Protein AF-A0A8S0FI34-F1 (afdb_monomer_lite)

Structure (mmCIF, N/CA/C/O backbone):
data_AF-A0A8S0FI34-F1
#
_entry.id   AF-A0A8S0FI34-F1
#
loop_
_atom_site.group_PDB
_atom_site.id
_atom_site.type_symbol
_atom_site.label_atom_id
_atom_site.label_alt_id
_atom_site.label_comp_id
_atom_site.label_asym_id
_atom_site.label_entity_id
_atom_site.label_seq_id
_atom_site.pdbx_PDB_ins_code
_atom_site.Cartn_x
_atom_site.Cartn_y
_atom_site.Cartn_z
_atom_site.occupancy
_atom_site.B_iso_or_equiv
_atom_site.auth_seq_id
_atom_site.auth_comp_id
_atom_site.auth_asym_id
_atom_site.auth_atom_id
_atom_site.pdbx_PDB_model_num
ATOM 1 N N . MET A 1 1 ? -23.845 -3.191 14.098 1.00 94.62 1 MET A N 1
ATOM 2 C CA . MET A 1 1 ? -23.170 -2.013 14.689 1.00 94.62 1 MET A CA 1
ATOM 3 C C . MET A 1 1 ? -23.732 -0.747 14.045 1.00 94.62 1 MET A C 1
ATOM 5 O O . MET A 1 1 ? -24.319 -0.855 12.972 1.00 94.62 1 MET A O 1
ATOM 9 N N . PRO A 1 2 ? -23.621 0.435 14.664 1.00 97.25 2 PRO A N 1
ATOM 10 C CA . PRO A 1 2 ? -23.994 1.686 14.004 1.00 97.25 2 PRO A CA 1
ATOM 11 C C . PRO A 1 2 ? -23.044 1.986 12.835 1.00 97.25 2 PRO A C 1
ATOM 13 O O . PRO A 1 2 ? -21.845 1.738 12.944 1.00 97.25 2 PRO A O 1
ATOM 16 N N . GLY A 1 3 ? -23.564 2.513 11.727 1.00 97.81 3 GLY A N 1
ATOM 17 C CA . GLY A 1 3 ? -22.752 3.219 10.736 1.00 97.81 3 GLY A CA 1
ATOM 18 C C . GLY A 1 3 ? -22.461 4.641 11.214 1.00 97.81 3 GLY A C 1
ATOM 19 O O . GLY A 1 3 ? -23.222 5.186 12.017 1.00 97.81 3 GLY A O 1
ATOM 20 N N . TYR A 1 4 ? -21.375 5.246 10.731 1.00 98.38 4 TYR A N 1
ATOM 21 C CA . TYR A 1 4 ? -20.941 6.573 11.169 1.00 98.38 4 TYR A CA 1
ATOM 22 C C . TYR A 1 4 ? -20.667 7.514 9.999 1.00 98.38 4 TYR A C 1
ATOM 24 O O . TYR A 1 4 ? -19.951 7.175 9.061 1.00 98.38 4 TYR A O 1
ATOM 32 N N . THR A 1 5 ? -21.179 8.737 10.114 1.00 96.81 5 THR A N 1
ATOM 33 C CA . THR A 1 5 ? -20.801 9.891 9.287 1.00 96.81 5 THR A CA 1
ATOM 34 C C . THR A 1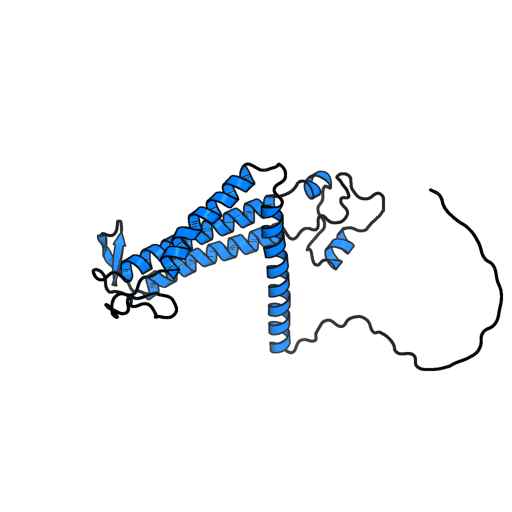 5 ? -20.547 11.060 10.230 1.00 96.81 5 THR A C 1
ATOM 36 O O . THR A 1 5 ? -21.382 11.319 11.093 1.00 96.81 5 THR A O 1
ATOM 39 N N . HIS A 1 6 ? -19.399 11.739 10.133 1.00 96.94 6 HIS A N 1
ATOM 40 C CA . HIS A 1 6 ? -18.963 12.739 11.131 1.00 96.94 6 HIS A CA 1
ATOM 41 C C . HIS A 1 6 ? -18.909 12.198 12.574 1.00 96.94 6 HIS A C 1
ATOM 43 O O . HIS A 1 6 ? -19.158 12.934 13.527 1.00 96.94 6 HIS A O 1
ATOM 49 N N . LEU A 1 7 ? -18.644 10.894 12.738 1.00 96.00 7 LEU A N 1
ATOM 50 C CA . LEU A 1 7 ? -18.715 10.188 14.026 1.00 96.00 7 LEU A CA 1
ATOM 51 C C . LEU A 1 7 ? -20.105 10.232 14.707 1.00 96.00 7 LEU A C 1
ATOM 53 O O . LEU A 1 7 ? -20.255 9.806 15.849 1.00 96.00 7 LEU A O 1
ATOM 57 N N . GLN A 1 8 ? -21.143 10.664 13.984 1.00 97.56 8 GLN A N 1
ATOM 58 C CA . GLN A 1 8 ? -22.541 10.580 14.403 1.00 97.56 8 GLN A CA 1
ATOM 59 C C . GLN A 1 8 ? -23.157 9.270 13.915 1.00 97.56 8 GLN A C 1
ATOM 61 O O . GLN A 1 8 ? -22.871 8.818 12.802 1.00 97.56 8 GLN A O 1
ATOM 66 N N . ARG A 1 9 ? -24.005 8.660 14.751 1.00 97.94 9 ARG A N 1
ATOM 67 C CA . ARG A 1 9 ? -24.704 7.415 14.411 1.00 97.94 9 ARG A CA 1
ATOM 68 C C . ARG A 1 9 ? -25.645 7.665 13.233 1.00 97.94 9 ARG A C 1
ATOM 70 O O . ARG A 1 9 ? -26.552 8.487 13.325 1.00 97.94 9 ARG A O 1
ATOM 77 N N . ALA A 1 10 ? -25.422 6.931 12.155 1.00 97.62 10 ALA A N 1
ATOM 78 C CA . ALA A 1 10 ? -26.237 6.927 10.954 1.00 97.62 10 ALA A CA 1
ATOM 79 C C . ALA A 1 10 ? -27.024 5.606 10.869 1.00 97.62 10 ALA A C 1
ATOM 81 O O . ALA A 1 10 ? -27.466 5.057 11.881 1.00 97.62 10 ALA A O 1
ATOM 82 N N . GLN A 1 11 ? -27.207 5.084 9.657 1.00 97.56 11 GLN A N 1
ATOM 83 C CA . GLN A 1 11 ? -27.901 3.820 9.436 1.00 97.56 11 GLN A CA 1
ATOM 84 C C . GLN A 1 11 ? -27.122 2.628 10.024 1.00 97.56 11 GLN A C 1
ATOM 86 O O . GLN A 1 11 ? -25.888 2.646 10.047 1.00 97.56 11 GLN A O 1
ATOM 91 N N . PRO A 1 12 ? -27.811 1.574 10.498 1.00 98.06 12 PRO A N 1
ATOM 92 C CA . PRO A 1 12 ? -27.159 0.346 10.938 1.00 98.06 12 PRO A CA 1
ATOM 93 C C . PRO A 1 12 ? -26.359 -0.322 9.814 1.00 98.06 12 PRO A C 1
ATOM 95 O O . PRO A 1 12 ? -26.820 -0.407 8.679 1.00 98.06 12 PRO A O 1
ATOM 98 N N . VAL A 1 13 ? -25.191 -0.863 10.157 1.00 98.38 13 VAL A N 1
ATOM 99 C CA . VAL A 1 13 ? -24.349 -1.664 9.256 1.00 98.38 13 VAL A CA 1
ATOM 100 C C . VAL A 1 13 ? -23.845 -2.924 9.964 1.00 98.38 13 VAL A C 1
ATOM 102 O O . VAL A 1 13 ? -23.879 -3.046 11.197 1.00 98.38 13 VAL A O 1
ATOM 105 N N . THR A 1 14 ? -23.357 -3.893 9.194 1.00 98.50 14 THR A N 1
ATOM 106 C CA . THR A 1 14 ? -22.663 -5.065 9.740 1.00 98.50 14 THR A CA 1
ATOM 107 C C . THR A 1 14 ? -21.158 -4.817 9.781 1.00 98.50 14 THR A C 1
ATOM 109 O O . THR A 1 14 ? -20.613 -4.096 8.945 1.00 98.50 14 THR A O 1
ATOM 112 N N . PHE A 1 15 ? -20.467 -5.455 10.728 1.00 98.38 15 PHE A N 1
ATOM 113 C CA . PHE A 1 15 ? -19.002 -5.417 10.772 1.00 98.38 15 PHE A CA 1
ATOM 114 C C . PHE A 1 15 ? -18.386 -6.000 9.490 1.00 98.38 15 PHE A C 1
ATOM 116 O O . PHE A 1 15 ? -17.409 -5.470 8.980 1.00 98.38 15 PHE A O 1
ATOM 123 N N . ALA A 1 16 ? -19.020 -7.022 8.900 1.00 98.62 16 ALA A N 1
ATOM 124 C CA . ALA A 1 16 ? -18.612 -7.582 7.612 1.00 98.62 16 ALA A CA 1
ATOM 125 C C . ALA A 1 16 ? -18.641 -6.539 6.481 1.00 98.62 16 ALA A C 1
ATOM 127 O O . ALA A 1 16 ? -17.698 -6.460 5.698 1.00 98.62 16 ALA A O 1
ATOM 128 N N . HIS A 1 17 ? -19.686 -5.706 6.418 1.00 98.56 17 HIS A N 1
ATOM 129 C CA . HIS A 1 17 ? -19.768 -4.635 5.426 1.00 98.56 17 HIS A CA 1
ATOM 130 C C . HIS A 1 17 ? -18.667 -3.581 5.633 1.00 98.56 17 HIS A C 1
ATOM 132 O O . HIS A 1 17 ? -18.030 -3.162 4.669 1.00 98.56 17 HIS A O 1
ATOM 138 N N . TRP A 1 18 ? -18.377 -3.223 6.889 1.00 98.56 18 TRP A N 1
ATOM 139 C CA . TRP A 1 18 ? -17.246 -2.353 7.235 1.00 98.56 18 TRP A CA 1
ATOM 140 C C . TRP A 1 18 ? -15.891 -2.963 6.825 1.00 98.56 18 TRP A C 1
ATOM 142 O O . TRP A 1 18 ? -15.076 -2.274 6.216 1.00 98.56 18 TRP A O 1
ATOM 152 N N . CYS A 1 19 ? -15.663 -4.263 7.056 1.00 98.62 19 CYS A N 1
ATOM 153 C CA . CYS A 1 19 ? -14.442 -4.946 6.613 1.00 98.62 19 CYS A CA 1
ATOM 154 C C . CYS A 1 19 ? -14.273 -4.903 5.088 1.00 98.62 19 CYS A C 1
ATOM 156 O O . CYS A 1 19 ? -13.178 -4.626 4.596 1.00 98.62 19 CYS A O 1
ATOM 158 N N . LEU A 1 20 ? -15.350 -5.150 4.333 1.00 98.69 20 LEU A N 1
ATOM 159 C CA . LEU A 1 20 ? -15.307 -5.138 2.869 1.00 98.69 20 LEU A CA 1
ATOM 160 C C . LEU A 1 20 ? -14.994 -3.747 2.302 1.00 98.69 20 LEU A C 1
ATOM 162 O O . LEU A 1 20 ? -14.327 -3.657 1.276 1.00 98.69 20 LEU A O 1
ATOM 166 N N . ALA A 1 21 ? -15.359 -2.663 2.993 1.00 98.69 21 ALA A N 1
ATOM 167 C CA . ALA A 1 21 ? -14.950 -1.318 2.583 1.00 98.69 21 ALA A CA 1
ATOM 168 C C . ALA A 1 21 ? -13.415 -1.168 2.518 1.00 98.69 21 ALA A C 1
ATOM 170 O O . ALA A 1 21 ? -12.898 -0.525 1.602 1.00 98.69 21 ALA A O 1
ATOM 171 N N . TYR A 1 22 ? -12.679 -1.794 3.445 1.00 98.69 22 TYR A N 1
ATOM 172 C CA . TYR A 1 22 ? -11.212 -1.800 3.436 1.00 98.69 22 TYR A CA 1
ATOM 173 C C . TYR A 1 22 ? -10.619 -2.784 2.428 1.00 98.69 22 TYR A C 1
ATOM 175 O O . TYR A 1 22 ? -9.573 -2.486 1.852 1.00 98.69 22 TYR A O 1
ATOM 183 N N . VAL A 1 23 ? -11.291 -3.907 2.152 1.00 98.69 23 VAL A N 1
ATOM 184 C CA . VAL A 1 23 ? -10.904 -4.810 1.051 1.00 98.69 23 VAL A CA 1
ATOM 185 C C . VAL A 1 23 ? -10.893 -4.048 -0.274 1.00 98.69 23 VAL A C 1
ATOM 187 O O . VAL A 1 23 ? -9.900 -4.094 -0.991 1.00 98.69 23 VAL A O 1
ATOM 190 N N . GLU A 1 24 ? -11.930 -3.259 -0.551 1.00 98.75 24 GLU A N 1
ATOM 191 C CA . GLU A 1 24 ? -12.009 -2.440 -1.765 1.00 98.75 24 GLU A CA 1
ATOM 192 C C . GLU A 1 24 ? -10.906 -1.373 -1.842 1.00 98.75 24 GLU A C 1
ATOM 194 O O . GLU A 1 24 ? -10.367 -1.094 -2.915 1.00 98.75 24 GLU A O 1
ATOM 199 N N . MET A 1 25 ? -10.548 -0.753 -0.712 1.00 98.62 25 MET A N 1
ATOM 200 C CA . MET A 1 25 ? -9.426 0.194 -0.658 1.00 98.62 25 MET A CA 1
ATOM 201 C C . MET A 1 25 ? -8.104 -0.485 -1.022 1.00 98.62 25 MET A C 1
ATOM 203 O O . MET A 1 25 ? -7.383 0.017 -1.885 1.00 98.62 25 MET A O 1
ATOM 207 N N . LEU A 1 26 ? -7.836 -1.646 -0.423 1.00 98.44 26 LEU A N 1
ATOM 208 C CA . LEU A 1 26 ? -6.611 -2.409 -0.647 1.00 98.44 26 LEU A CA 1
ATOM 209 C C . LEU A 1 26 ? -6.554 -3.043 -2.044 1.00 98.44 26 LEU A C 1
ATOM 211 O O . LEU A 1 26 ? -5.471 -3.125 -2.612 1.00 98.44 26 LEU A O 1
ATOM 215 N N . ALA A 1 27 ? -7.689 -3.421 -2.637 1.00 98.38 27 ALA A N 1
ATOM 216 C CA . ALA A 1 27 ? -7.748 -3.920 -4.013 1.00 98.38 27 ALA A CA 1
ATOM 217 C C . ALA A 1 27 ? -7.304 -2.851 -5.029 1.00 98.38 27 ALA A C 1
ATOM 219 O O . ALA A 1 27 ? -6.580 -3.143 -5.980 1.00 98.38 27 ALA A O 1
ATOM 220 N N . ARG A 1 28 ? -7.666 -1.581 -4.798 1.00 98.75 28 ARG A N 1
ATOM 221 C CA . ARG A 1 28 ? -7.154 -0.463 -5.612 1.00 98.75 28 ARG A CA 1
ATOM 222 C C . ARG A 1 28 ? -5.664 -0.213 -5.386 1.00 98.75 28 ARG A C 1
ATOM 224 O O . ARG A 1 28 ? -4.974 0.227 -6.299 1.00 98.75 28 ARG A O 1
ATOM 231 N N . ASP A 1 29 ? -5.154 -0.448 -4.182 1.00 98.25 29 ASP A N 1
ATOM 232 C CA . ASP A 1 29 ? -3.713 -0.341 -3.923 1.00 98.25 29 ASP A CA 1
ATOM 233 C C . ASP A 1 29 ? -2.941 -1.470 -4.608 1.00 98.25 29 ASP A C 1
ATOM 235 O O . ASP A 1 29 ? -1.879 -1.233 -5.178 1.00 98.25 29 ASP A O 1
ATOM 239 N N . GLU A 1 30 ? -3.500 -2.681 -4.617 1.00 97.94 30 GLU A N 1
ATOM 240 C CA . GLU A 1 30 ? -2.961 -3.811 -5.365 1.00 97.94 30 GLU A CA 1
ATOM 241 C C . GLU A 1 30 ? -2.878 -3.498 -6.861 1.00 97.94 30 GLU A C 1
ATOM 243 O O . GLU A 1 30 ? -1.809 -3.673 -7.446 1.00 97.94 30 GLU A O 1
ATOM 248 N N . SER A 1 31 ? -3.949 -2.978 -7.472 1.00 97.75 31 SER A N 1
ATOM 249 C CA . SER A 1 31 ? -3.926 -2.636 -8.899 1.00 97.75 31 SER A CA 1
ATOM 250 C C . SER A 1 31 ? -2.881 -1.558 -9.210 1.00 97.75 31 SER A C 1
ATOM 252 O O . SER A 1 31 ? -2.130 -1.695 -10.170 1.00 97.75 31 SER A O 1
ATOM 254 N N . ARG A 1 32 ? -2.738 -0.533 -8.354 1.00 98.19 32 ARG A N 1
ATOM 255 C CA . ARG A 1 32 ? -1.675 0.484 -8.494 1.00 98.19 32 ARG A CA 1
ATOM 256 C C . ARG A 1 32 ? -0.281 -0.129 -8.456 1.00 98.19 32 ARG A C 1
ATOM 258 O O . ARG A 1 32 ? 0.575 0.264 -9.241 1.00 98.19 32 ARG A O 1
ATOM 265 N N . LEU A 1 33 ? -0.048 -1.081 -7.553 1.00 96.44 33 LEU A N 1
ATOM 266 C CA . LEU A 1 33 ? 1.235 -1.777 -7.461 1.00 96.44 33 LEU A CA 1
ATOM 267 C C . LEU A 1 33 ? 1.494 -2.656 -8.687 1.00 96.44 33 LEU A C 1
ATOM 269 O O . LEU A 1 33 ? 2.633 -2.720 -9.137 1.00 96.44 33 LEU A O 1
ATOM 273 N N . GLN A 1 34 ? 0.471 -3.313 -9.234 1.00 96.56 34 GLN A N 1
ATOM 274 C CA . GLN A 1 34 ? 0.584 -4.100 -10.467 1.00 96.56 34 GLN A CA 1
ATOM 275 C C . GLN A 1 34 ? 0.894 -3.211 -11.679 1.00 96.56 34 GLN A C 1
ATOM 277 O O . GLN A 1 34 ? 1.769 -3.541 -12.480 1.00 96.56 34 GLN A O 1
ATOM 282 N N . ASP A 1 35 ? 0.232 -2.061 -11.786 1.00 97.94 35 ASP A N 1
ATOM 283 C CA . ASP A 1 35 ? 0.467 -1.099 -12.862 1.00 97.94 35 ASP A CA 1
ATOM 284 C C . ASP A 1 35 ? 1.866 -0.478 -12.772 1.00 97.94 35 ASP A C 1
ATOM 286 O O . ASP A 1 35 ? 2.572 -0.403 -13.781 1.00 97.94 35 ASP A O 1
ATOM 290 N N . ALA A 1 36 ? 2.291 -0.090 -11.564 1.00 95.94 36 ALA A N 1
ATOM 291 C CA . ALA A 1 36 ? 3.651 0.374 -11.308 1.00 95.94 36 ALA A CA 1
ATOM 292 C C . ALA A 1 36 ? 4.663 -0.724 -11.656 1.00 95.94 36 ALA A C 1
ATOM 294 O O . ALA A 1 36 ? 5.643 -0.448 -12.344 1.00 95.94 36 ALA A O 1
ATOM 295 N N . LEU A 1 37 ? 4.380 -1.979 -11.263 1.00 94.31 37 LEU A N 1
ATOM 296 C CA . LEU A 1 37 ? 5.217 -3.141 -11.568 1.00 94.31 37 LEU A CA 1
ATOM 297 C C . LEU A 1 37 ? 5.454 -3.300 -13.068 1.00 94.31 37 LEU A C 1
ATOM 299 O O . LEU A 1 37 ? 6.572 -3.554 -13.493 1.00 94.31 37 LEU A O 1
ATOM 303 N N . LYS A 1 38 ? 4.409 -3.125 -13.872 1.00 95.38 38 LYS A N 1
ATOM 304 C CA . LYS A 1 38 ? 4.518 -3.210 -15.326 1.00 95.38 38 LYS A CA 1
ATOM 305 C C . LYS A 1 38 ? 5.364 -2.077 -15.914 1.00 95.38 38 LYS A C 1
ATOM 307 O O . LYS A 1 38 ? 6.077 -2.306 -16.884 1.00 95.38 38 LYS A O 1
ATOM 312 N N . ARG A 1 39 ? 5.281 -0.864 -15.356 1.00 96.81 39 ARG A N 1
ATOM 313 C CA . ARG A 1 39 ? 6.043 0.299 -15.841 1.00 96.81 39 ARG A CA 1
ATOM 314 C C . ARG A 1 39 ? 7.531 0.221 -15.512 1.00 96.81 39 ARG A C 1
ATOM 316 O O . ARG A 1 39 ? 8.329 0.547 -16.382 1.00 96.81 39 ARG A O 1
ATOM 323 N N . LEU A 1 40 ? 7.909 -0.243 -14.316 1.00 93.88 40 LEU A N 1
ATOM 324 C CA . LEU A 1 40 ? 9.331 -0.390 -13.958 1.00 93.88 40 LEU A CA 1
ATOM 325 C C . LEU A 1 40 ? 9.985 -1.683 -14.475 1.00 93.88 40 LEU A C 1
ATOM 327 O O . LEU A 1 40 ? 11.173 -1.900 -14.236 1.00 93.88 40 LEU A O 1
ATOM 331 N N . ASP A 1 41 ? 9.241 -2.549 -15.170 1.00 96.38 41 ASP A N 1
ATOM 332 C CA . ASP A 1 41 ? 9.746 -3.810 -15.731 1.00 96.38 41 ASP A CA 1
ATOM 333 C C . ASP A 1 41 ? 10.522 -3.609 -17.050 1.00 96.38 41 ASP A C 1
ATOM 335 O O . ASP A 1 41 ? 10.319 -4.308 -18.044 1.00 96.38 41 ASP A O 1
ATOM 339 N N . VAL A 1 42 ? 11.426 -2.626 -17.060 1.00 96.06 42 VAL A N 1
ATOM 340 C CA . VAL A 1 42 ? 12.233 -2.238 -18.220 1.00 96.06 42 VAL A CA 1
ATOM 341 C C . VAL A 1 42 ? 13.695 -2.077 -17.794 1.00 96.06 42 VAL A C 1
ATOM 343 O O . VAL A 1 42 ? 14.005 -1.342 -16.861 1.00 96.06 42 VAL A O 1
ATOM 346 N N . SER A 1 43 ? 14.613 -2.779 -18.461 1.00 96.38 43 SER A N 1
ATOM 347 C CA . SER A 1 43 ? 16.020 -2.852 -18.059 1.00 96.38 43 SER A CA 1
ATOM 348 C C . SER A 1 43 ? 16.826 -1.616 -18.484 1.00 96.38 43 SER A C 1
ATOM 350 O O . SER A 1 43 ? 16.935 -1.357 -19.688 1.00 96.38 43 SER A O 1
ATOM 352 N N . PRO A 1 44 ? 17.488 -0.908 -17.545 1.00 94.50 44 PRO A N 1
ATOM 353 C CA . PRO A 1 44 ? 18.406 0.187 -17.865 1.00 94.50 44 PRO A CA 1
ATOM 354 C C . PRO A 1 44 ? 19.842 -0.297 -18.143 1.00 94.50 44 PRO A C 1
ATOM 356 O O . PRO A 1 44 ? 20.721 0.503 -18.470 1.00 94.50 44 PRO A O 1
ATOM 359 N N . LEU A 1 45 ? 20.129 -1.600 -18.001 1.00 92.62 45 LEU A N 1
ATOM 360 C CA . LEU A 1 45 ? 21.487 -2.113 -18.178 1.00 92.62 45 LEU A CA 1
ATOM 361 C C . LEU A 1 45 ? 21.935 -1.954 -19.641 1.00 92.62 45 LEU A C 1
ATOM 363 O O . LEU A 1 45 ? 21.155 -2.139 -20.577 1.00 92.62 45 LEU A O 1
ATOM 367 N N . GLY A 1 46 ? 23.201 -1.578 -19.839 1.00 90.62 46 GLY A N 1
ATOM 368 C CA . GLY A 1 46 ? 23.757 -1.284 -21.163 1.00 90.62 46 GLY A CA 1
ATOM 369 C C . GLY A 1 46 ? 23.662 0.185 -21.598 1.00 90.62 46 GLY A C 1
ATOM 370 O O . GLY A 1 46 ? 24.048 0.511 -22.716 1.00 90.62 46 GLY A O 1
ATOM 371 N N . CYS A 1 47 ? 23.198 1.093 -20.732 1.00 92.50 47 CYS A N 1
ATOM 372 C CA . CYS A 1 47 ? 23.152 2.534 -21.027 1.00 92.50 47 CYS A CA 1
ATOM 373 C C . CYS A 1 47 ? 24.457 3.297 -20.720 1.00 92.50 47 CYS A C 1
ATOM 375 O O . CYS A 1 47 ? 24.558 4.485 -21.031 1.00 92.50 47 CYS A O 1
ATOM 377 N N . GLY A 1 48 ? 25.472 2.625 -20.163 1.00 90.44 48 GLY A N 1
ATOM 378 C CA . GLY A 1 48 ? 26.739 3.258 -19.788 1.00 90.44 48 GLY A CA 1
ATOM 379 C C . GLY A 1 48 ? 26.535 4.383 -18.769 1.00 90.44 48 GLY A C 1
ATOM 380 O O . GLY A 1 48 ? 25.634 4.312 -17.939 1.00 90.44 48 GLY A O 1
ATOM 381 N N . ALA A 1 49 ? 27.367 5.424 -18.842 1.00 87.69 49 ALA A N 1
ATOM 382 C CA . ALA A 1 49 ? 27.213 6.600 -17.983 1.00 87.69 49 ALA A CA 1
ATOM 383 C C . ALA A 1 49 ? 26.022 7.487 -18.388 1.00 87.69 49 ALA A C 1
ATOM 385 O O . ALA A 1 49 ? 25.401 8.080 -17.516 1.00 87.69 49 ALA A O 1
ATOM 386 N N . LEU A 1 50 ? 25.733 7.597 -19.696 1.00 87.94 50 LEU A N 1
ATOM 387 C CA . LEU A 1 50 ? 24.606 8.373 -20.249 1.00 87.94 50 LEU A CA 1
ATOM 388 C C . LEU A 1 50 ? 24.346 8.142 -21.750 1.00 87.94 50 LEU A C 1
ATOM 390 O O . LEU A 1 50 ? 23.237 8.385 -22.217 1.00 87.94 50 LEU A O 1
ATOM 394 N N . ALA A 1 51 ? 25.348 7.710 -22.526 1.00 92.44 51 ALA A N 1
ATOM 395 C CA . ALA A 1 51 ? 25.303 7.657 -23.997 1.00 92.44 51 ALA A CA 1
ATOM 396 C C . ALA A 1 51 ? 25.303 6.230 -24.587 1.00 92.44 51 ALA A C 1
ATOM 398 O O . ALA A 1 51 ? 25.561 6.055 -25.774 1.00 92.44 51 ALA A O 1
ATOM 399 N N . GLY A 1 52 ? 25.043 5.207 -23.770 1.00 91.62 52 GLY A N 1
ATOM 400 C CA . GLY A 1 52 ? 25.177 3.806 -24.174 1.00 91.62 52 GLY A CA 1
ATOM 401 C C . GLY A 1 52 ? 26.574 3.238 -23.913 1.00 91.62 52 GLY A C 1
ATOM 402 O O . GLY A 1 52 ? 27.500 3.941 -23.503 1.00 91.62 52 GLY A O 1
ATOM 403 N N . THR A 1 53 ? 26.719 1.929 -24.103 1.00 89.94 53 THR A N 1
ATOM 404 C CA . THR A 1 53 ? 28.021 1.251 -24.069 1.00 89.94 53 THR A CA 1
ATOM 405 C C . THR A 1 53 ? 28.742 1.379 -25.407 1.00 89.94 53 THR A C 1
ATOM 407 O O . THR A 1 53 ? 28.105 1.349 -26.452 1.00 89.94 53 THR A O 1
ATOM 410 N N . ALA A 1 54 ? 30.077 1.403 -25.390 1.00 92.50 54 ALA A N 1
ATOM 411 C CA . ALA A 1 54 ? 30.902 1.385 -26.606 1.00 92.50 54 ALA A CA 1
ATOM 412 C C . ALA A 1 54 ? 30.959 0.010 -27.314 1.00 92.50 54 ALA A C 1
ATOM 414 O O . ALA A 1 54 ? 31.691 -0.155 -28.283 1.00 92.50 54 ALA A O 1
ATOM 415 N N . TYR A 1 55 ? 30.219 -0.979 -26.809 1.00 93.56 55 TYR A N 1
ATOM 416 C CA . TYR A 1 55 ? 30.144 -2.334 -27.346 1.00 93.56 55 TYR A CA 1
ATOM 417 C C . TYR A 1 55 ? 28.780 -2.564 -27.995 1.00 93.56 55 TYR A C 1
ATOM 419 O O . TYR A 1 55 ? 27.763 -2.113 -27.461 1.00 93.56 55 TYR A O 1
ATOM 427 N N . GLU A 1 56 ? 28.762 -3.319 -29.094 1.00 92.38 56 GLU A N 1
ATOM 428 C CA . GLU A 1 56 ? 27.544 -3.767 -29.780 1.00 92.38 56 GLU A CA 1
ATOM 429 C C . GLU A 1 56 ? 26.860 -4.897 -28.992 1.00 92.38 56 GLU A C 1
ATOM 431 O O . GLU A 1 56 ? 26.871 -6.064 -29.377 1.00 92.38 56 GLU A O 1
ATOM 436 N N . ILE A 1 57 ? 26.307 -4.557 -27.828 1.00 94.19 57 ILE A N 1
ATOM 437 C CA . ILE A 1 57 ? 25.545 -5.489 -26.994 1.00 94.19 57 ILE A CA 1
ATOM 438 C C . ILE A 1 57 ? 24.076 -5.534 -27.423 1.00 94.19 57 ILE A C 1
ATOM 440 O O . ILE A 1 57 ? 23.448 -4.501 -27.661 1.00 94.19 57 ILE A O 1
ATOM 444 N N . ASP A 1 58 ? 23.492 -6.731 -27.433 1.00 96.31 58 ASP A N 1
ATOM 445 C CA . ASP A 1 58 ? 22.043 -6.894 -27.542 1.00 96.31 58 ASP A CA 1
ATOM 446 C C . ASP A 1 58 ? 21.398 -6.658 -26.167 1.00 96.31 58 ASP A C 1
ATOM 448 O O . ASP A 1 58 ? 21.450 -7.495 -25.258 1.00 96.31 58 ASP A O 1
ATOM 452 N N . ARG A 1 59 ? 20.809 -5.471 -25.997 1.00 96.38 59 ARG A N 1
ATOM 453 C CA . ARG A 1 59 ? 20.194 -5.065 -24.729 1.00 96.38 59 ARG A CA 1
ATOM 454 C C . ARG A 1 59 ? 18.869 -5.768 -24.445 1.00 96.38 59 ARG A C 1
ATOM 456 O O . ARG A 1 59 ? 18.536 -5.927 -23.273 1.00 96.38 59 ARG A O 1
ATOM 463 N N . GLU A 1 60 ? 18.138 -6.213 -25.464 1.00 97.88 60 GLU A N 1
ATOM 464 C CA . GLU A 1 60 ? 16.898 -6.973 -25.261 1.00 97.88 60 GLU A CA 1
ATOM 465 C C . GLU A 1 60 ? 17.215 -8.389 -24.773 1.00 97.88 60 GLU A C 1
ATOM 467 O O . GLU A 1 60 ? 16.612 -8.878 -23.815 1.00 97.88 60 GLU A O 1
ATOM 472 N N . GLN A 1 61 ? 18.247 -9.018 -25.341 1.00 96.06 61 GLN A N 1
ATOM 473 C CA . GLN A 1 61 ? 18.771 -10.283 -24.825 1.00 96.06 61 GLN A CA 1
ATOM 474 C C . GLN A 1 61 ? 19.235 -10.148 -23.364 1.00 96.06 61 GLN A C 1
ATOM 476 O O . GLN A 1 61 ? 18.901 -10.987 -22.520 1.00 96.06 61 GLN A O 1
ATOM 481 N N . LEU A 1 62 ? 19.949 -9.064 -23.045 1.00 92.75 62 LEU A N 1
ATOM 482 C CA . LEU A 1 62 ? 20.408 -8.763 -21.687 1.00 92.75 62 LEU A CA 1
ATOM 483 C C . LEU A 1 62 ? 19.241 -8.555 -20.706 1.00 92.75 62 LEU A C 1
ATOM 485 O O . LEU A 1 62 ? 19.275 -9.077 -19.588 1.00 92.75 62 LEU A O 1
ATOM 489 N N . ALA A 1 63 ? 18.196 -7.833 -21.121 1.00 92.50 63 ALA A N 1
ATOM 490 C CA . ALA A 1 63 ? 16.972 -7.654 -20.343 1.00 92.50 63 ALA A CA 1
ATOM 491 C C . ALA A 1 63 ? 16.305 -9.007 -20.041 1.00 92.50 63 ALA A C 1
ATOM 493 O O . ALA A 1 63 ? 15.972 -9.283 -18.884 1.00 92.50 63 ALA A O 1
ATOM 494 N N . GLY A 1 64 ? 16.219 -9.890 -21.042 1.00 92.12 64 GLY A N 1
ATOM 495 C CA . GLY A 1 64 ? 15.699 -11.249 -20.891 1.00 92.12 64 GLY A CA 1
ATOM 496 C C . GLY A 1 64 ? 16.485 -12.098 -19.886 1.00 92.12 64 GLY A C 1
ATOM 497 O O . GLY A 1 64 ? 15.881 -12.784 -19.058 1.00 92.12 64 GLY A O 1
ATOM 498 N N . TRP A 1 65 ? 17.822 -12.018 -19.877 1.00 94.75 65 TRP A N 1
ATOM 499 C CA . TRP A 1 65 ? 18.654 -12.720 -18.884 1.00 94.75 65 TRP A CA 1
ATOM 500 C C . TRP A 1 65 ? 18.414 -12.243 -17.448 1.00 94.75 65 TRP A C 1
ATOM 502 O O . TRP A 1 65 ? 18.457 -13.043 -16.509 1.00 94.75 65 TRP A O 1
ATOM 512 N N . LEU A 1 66 ? 18.137 -10.953 -17.268 1.00 91.31 66 LEU A N 1
ATOM 513 C CA . LEU A 1 66 ? 17.818 -10.363 -15.966 1.00 91.31 66 LEU A CA 1
ATOM 514 C C . LEU A 1 66 ? 16.357 -10.592 -15.549 1.00 91.31 66 LEU A C 1
ATOM 516 O O . LEU A 1 66 ? 16.030 -10.495 -14.363 1.00 91.31 66 LEU A O 1
ATOM 520 N N . GLY A 1 67 ? 15.500 -10.971 -16.498 1.00 93.25 67 GLY A N 1
ATOM 521 C CA . GLY A 1 67 ? 14.077 -11.209 -16.288 1.00 93.25 67 GLY A CA 1
ATOM 522 C C . GLY A 1 67 ? 13.224 -9.944 -16.339 1.00 93.25 67 GLY A C 1
ATOM 523 O O . GLY A 1 67 ? 12.175 -9.937 -15.703 1.00 93.25 67 GLY A O 1
ATOM 524 N N . PHE A 1 68 ? 13.685 -8.912 -17.051 1.00 95.00 68 PHE A N 1
ATOM 525 C CA . PHE A 1 68 ? 12.870 -7.756 -17.425 1.00 95.00 68 PHE A CA 1
ATOM 526 C C . PHE A 1 68 ? 12.049 -8.052 -18.685 1.00 95.00 68 PHE A C 1
ATOM 528 O O . PHE A 1 68 ? 12.441 -8.900 -19.491 1.00 95.00 68 PHE A O 1
ATOM 535 N N . ALA A 1 69 ? 10.947 -7.328 -18.887 1.00 94.12 69 ALA A N 1
ATOM 536 C CA . ALA A 1 69 ? 10.122 -7.476 -20.087 1.00 94.12 69 ALA A CA 1
ATOM 537 C C . ALA A 1 69 ? 10.770 -6.896 -21.356 1.00 94.12 69 ALA A C 1
ATOM 539 O O . ALA A 1 69 ? 10.530 -7.419 -22.444 1.00 94.12 69 ALA A O 1
ATOM 540 N N . SER A 1 70 ? 11.562 -5.827 -21.230 1.00 97.00 70 SER A N 1
ATOM 541 C CA . SER A 1 70 ? 12.262 -5.190 -22.357 1.00 97.00 70 SER A CA 1
ATOM 542 C C . SER A 1 70 ? 13.447 -4.334 -21.906 1.00 97.00 70 SER A C 1
ATOM 544 O O . SER A 1 70 ? 13.607 -4.072 -20.712 1.00 97.00 70 SER A O 1
ATOM 546 N N . ALA A 1 71 ? 14.252 -3.833 -22.843 1.00 97.25 71 ALA A N 1
ATOM 547 C CA . ALA A 1 71 ? 15.254 -2.802 -22.580 1.00 97.25 71 ALA A CA 1
ATOM 548 C C . ALA A 1 71 ? 14.665 -1.381 -22.677 1.00 97.25 71 ALA A C 1
ATOM 550 O O . ALA A 1 71 ? 13.701 -1.118 -23.399 1.00 97.25 71 ALA A O 1
ATOM 551 N N . THR A 1 72 ? 15.249 -0.427 -21.949 1.00 97.12 72 THR A N 1
ATOM 552 C CA . THR A 1 72 ? 14.890 0.997 -22.083 1.00 97.12 72 THR A CA 1
ATOM 553 C C . THR A 1 72 ? 15.290 1.543 -23.455 1.00 97.12 72 THR A C 1
ATOM 555 O O . THR A 1 72 ? 16.223 1.054 -24.087 1.00 97.12 72 THR A O 1
ATOM 558 N N . ARG A 1 73 ? 14.616 2.593 -23.934 1.00 97.88 73 ARG A N 1
ATOM 559 C CA . ARG A 1 73 ? 14.794 3.089 -25.317 1.00 97.88 73 ARG A CA 1
ATOM 560 C C . ARG A 1 73 ? 15.770 4.255 -25.456 1.00 97.88 73 ARG A C 1
ATOM 562 O O . ARG A 1 73 ? 16.167 4.582 -26.569 1.00 97.88 73 ARG A O 1
ATOM 569 N N . ASN A 1 74 ? 16.136 4.899 -24.353 1.00 97.81 74 ASN A N 1
ATOM 570 C CA . ASN A 1 74 ? 16.996 6.076 -24.354 1.00 97.81 74 ASN A CA 1
ATOM 571 C C . ASN A 1 74 ? 17.962 6.019 -23.165 1.00 97.81 74 ASN A C 1
ATOM 573 O O . ASN A 1 74 ? 17.540 5.819 -22.029 1.00 97.81 74 ASN A O 1
ATOM 577 N N . SER A 1 75 ? 19.261 6.165 -23.421 1.00 93.44 75 SER A N 1
ATOM 578 C CA . SER A 1 75 ? 20.292 6.012 -22.392 1.00 93.44 75 SER A CA 1
ATOM 579 C C . SER A 1 75 ? 20.352 7.174 -21.404 1.00 93.44 75 SER A C 1
ATOM 581 O O . SER A 1 75 ? 20.632 6.924 -20.237 1.00 93.44 75 SER A O 1
ATOM 583 N N . LEU A 1 76 ? 20.059 8.407 -21.838 1.00 92.56 76 LEU A N 1
ATOM 584 C CA . LEU A 1 76 ? 20.002 9.579 -20.957 1.00 92.56 76 LEU A CA 1
ATOM 585 C C . LEU A 1 76 ? 18.851 9.442 -19.964 1.00 92.56 76 LEU A C 1
ATOM 587 O O . LEU A 1 76 ? 19.055 9.572 -18.761 1.00 92.56 76 LEU A O 1
ATOM 591 N N . ASP A 1 77 ? 17.672 9.108 -20.483 1.00 95.12 77 ASP A N 1
ATOM 592 C CA . ASP A 1 77 ? 16.492 8.791 -19.683 1.00 95.12 77 ASP A CA 1
ATOM 593 C C . ASP A 1 77 ? 16.819 7.697 -18.659 1.00 95.12 77 ASP A C 1
ATOM 595 O O . ASP A 1 77 ? 16.757 7.941 -17.461 1.00 95.12 77 ASP A O 1
ATOM 599 N N . SER A 1 78 ? 17.344 6.556 -19.115 1.00 92.38 78 SER A N 1
ATOM 600 C CA . SER A 1 78 ? 17.634 5.386 -18.268 1.00 92.38 78 SER A CA 1
ATOM 601 C C . SER A 1 78 ? 18.523 5.666 -17.058 1.00 92.38 78 SER A C 1
ATOM 603 O O . SER A 1 78 ? 18.331 5.062 -16.006 1.00 92.38 78 SER A O 1
ATOM 605 N N . VAL A 1 79 ? 19.538 6.525 -17.202 1.00 90.19 79 VAL A N 1
ATOM 606 C CA . VAL A 1 79 ? 20.460 6.825 -16.094 1.00 90.19 79 VAL A CA 1
ATOM 607 C C . VAL A 1 79 ? 19.880 7.861 -15.129 1.00 90.19 79 VAL A C 1
ATOM 609 O O . VAL A 1 79 ? 20.220 7.852 -13.943 1.00 90.19 79 VAL A O 1
ATOM 612 N N . SER A 1 80 ? 18.968 8.710 -15.609 1.00 88.94 80 SER A N 1
ATOM 613 C CA . SER A 1 80 ? 18.325 9.770 -14.823 1.00 88.94 80 SER A CA 1
ATOM 614 C C . SER A 1 80 ? 16.944 9.411 -14.259 1.00 88.94 80 SER A C 1
ATOM 616 O O . SER A 1 80 ? 16.521 10.044 -13.296 1.00 88.94 80 SER A O 1
ATOM 618 N N . ASP A 1 81 ? 16.264 8.397 -14.801 1.00 89.75 81 ASP A N 1
ATOM 619 C CA . ASP A 1 81 ? 14.880 8.061 -14.458 1.00 89.75 81 ASP A CA 1
ATOM 620 C C . ASP A 1 81 ? 14.748 7.571 -13.013 1.00 89.75 81 ASP A C 1
ATOM 622 O O . ASP A 1 81 ? 15.440 6.643 -12.582 1.00 89.75 81 ASP A O 1
ATOM 626 N N . ARG A 1 82 ? 13.827 8.181 -12.265 1.00 89.94 82 ARG A N 1
ATOM 627 C CA . ARG A 1 82 ? 13.428 7.781 -10.908 1.00 89.94 82 ARG A CA 1
ATOM 628 C C . ARG A 1 82 ? 11.906 7.770 -10.737 1.00 89.94 82 ARG A C 1
ATOM 630 O O . ARG A 1 82 ? 11.420 7.686 -9.606 1.00 89.94 82 ARG A O 1
ATOM 637 N N . ASP A 1 83 ? 11.146 7.788 -11.830 1.00 92.38 83 ASP A N 1
ATOM 638 C CA . ASP A 1 83 ? 9.682 7.837 -11.807 1.00 92.38 83 ASP A CA 1
ATOM 639 C C . ASP A 1 83 ? 9.099 6.624 -11.086 1.00 92.38 83 ASP A C 1
ATOM 641 O O . ASP A 1 83 ? 8.189 6.754 -10.267 1.00 92.38 83 ASP A O 1
ATOM 645 N N . HIS A 1 84 ? 9.692 5.447 -11.287 1.00 88.75 84 HIS A N 1
ATOM 646 C CA . HIS A 1 84 ? 9.304 4.223 -10.591 1.00 88.75 84 HIS A CA 1
ATOM 647 C C . HIS A 1 84 ? 9.425 4.339 -9.059 1.00 88.75 84 HIS A C 1
ATOM 649 O O . HIS A 1 84 ? 8.610 3.772 -8.328 1.00 88.75 84 HIS A O 1
ATOM 655 N N . VAL A 1 85 ? 10.398 5.098 -8.540 1.00 89.94 85 VAL A N 1
ATOM 656 C CA . VAL A 1 85 ? 10.539 5.353 -7.096 1.00 89.94 85 VAL A CA 1
ATOM 657 C C . VAL A 1 85 ? 9.423 6.266 -6.605 1.00 89.94 85 VAL A C 1
ATOM 659 O O . VAL A 1 85 ? 8.783 5.966 -5.594 1.00 89.94 85 VAL A O 1
ATOM 662 N N . LEU A 1 86 ? 9.167 7.361 -7.324 1.00 91.19 86 LEU A N 1
ATOM 663 C CA . LEU A 1 86 ? 8.108 8.316 -6.992 1.00 91.19 86 LEU A CA 1
ATOM 664 C C . LEU A 1 86 ? 6.731 7.652 -7.021 1.00 91.19 86 LEU A C 1
ATOM 666 O O . LEU A 1 86 ? 5.928 7.828 -6.103 1.00 91.19 86 LEU A O 1
ATOM 670 N N . GLU A 1 87 ? 6.481 6.828 -8.031 1.00 93.31 87 GLU A N 1
ATOM 671 C CA . GLU A 1 87 ? 5.241 6.089 -8.190 1.00 93.31 87 GLU A CA 1
ATOM 672 C C . GLU A 1 87 ? 5.035 5.051 -7.077 1.00 93.31 87 GLU A C 1
ATOM 674 O O . GLU A 1 87 ? 3.961 5.003 -6.470 1.00 93.31 87 GLU A O 1
ATOM 679 N N . LEU A 1 88 ? 6.065 4.272 -6.729 1.00 93.25 88 LEU A N 1
ATOM 680 C CA . LEU A 1 88 ? 5.990 3.324 -5.613 1.00 93.25 88 LEU A CA 1
ATOM 681 C C . LEU A 1 88 ? 5.788 4.031 -4.267 1.00 93.25 88 LEU A C 1
ATOM 683 O O . LEU A 1 88 ? 5.028 3.548 -3.425 1.00 93.25 88 LEU A O 1
ATOM 687 N N . LEU A 1 89 ? 6.435 5.181 -4.051 1.00 93.38 89 LEU A N 1
ATOM 688 C CA . LEU A 1 89 ? 6.226 5.999 -2.854 1.00 93.38 89 LEU A CA 1
ATOM 689 C C . LEU A 1 89 ? 4.810 6.583 -2.805 1.00 93.38 89 LEU A C 1
ATOM 691 O O . LEU A 1 89 ? 4.220 6.628 -1.726 1.00 93.38 89 LEU A O 1
ATOM 695 N N . SER A 1 90 ? 4.246 6.969 -3.951 1.00 94.88 90 SER A N 1
ATOM 696 C CA . SER A 1 90 ? 2.855 7.416 -4.076 1.00 94.88 90 SER A CA 1
ATOM 697 C C . SER A 1 90 ? 1.871 6.302 -3.733 1.00 94.88 90 SER A C 1
ATOM 699 O O . SER A 1 90 ? 1.023 6.475 -2.854 1.00 94.88 90 SER A O 1
ATOM 701 N N . ALA A 1 91 ? 2.043 5.117 -4.324 1.00 96.19 91 ALA A N 1
ATOM 702 C CA . ALA A 1 91 ? 1.229 3.948 -4.007 1.00 96.19 91 ALA A CA 1
ATOM 703 C C . ALA A 1 91 ? 1.324 3.578 -2.515 1.00 96.19 91 ALA A C 1
ATOM 705 O O . ALA A 1 91 ? 0.306 3.337 -1.865 1.00 96.19 91 ALA A O 1
ATOM 706 N N . ALA A 1 92 ? 2.531 3.607 -1.937 1.00 95.88 92 ALA A N 1
ATOM 707 C CA . ALA A 1 92 ? 2.739 3.357 -0.514 1.00 95.88 92 ALA A CA 1
ATOM 708 C C . ALA A 1 92 ? 2.086 4.426 0.379 1.00 95.88 92 ALA A C 1
ATOM 710 O O . ALA A 1 92 ? 1.523 4.086 1.420 1.00 95.88 92 ALA A O 1
ATOM 711 N N . ALA A 1 93 ? 2.146 5.705 -0.002 1.00 95.38 93 ALA A N 1
ATOM 712 C CA . ALA A 1 93 ? 1.513 6.791 0.742 1.00 95.38 93 ALA A CA 1
ATOM 713 C C . ALA A 1 93 ? -0.013 6.635 0.760 1.00 95.38 93 ALA A C 1
ATOM 715 O O . ALA A 1 93 ? -0.616 6.702 1.830 1.00 95.38 93 ALA A O 1
ATOM 716 N N . ILE A 1 94 ? -0.622 6.341 -0.392 1.00 97.31 94 ILE A N 1
ATOM 717 C CA . ILE A 1 94 ? -2.065 6.083 -0.506 1.00 97.31 94 ILE A CA 1
ATOM 718 C C . ILE A 1 94 ? -2.467 4.879 0.357 1.00 97.31 94 ILE A C 1
ATOM 720 O O . ILE A 1 94 ? -3.382 4.991 1.175 1.00 97.31 94 ILE A O 1
ATOM 724 N N . GLY A 1 95 ? -1.732 3.766 0.268 1.00 97.88 95 GLY A N 1
ATOM 725 C CA . GLY A 1 95 ? -1.995 2.591 1.104 1.00 97.88 95 GLY A CA 1
ATOM 726 C C . GLY A 1 95 ? -1.878 2.888 2.603 1.00 97.88 95 GLY A C 1
ATOM 727 O O . GLY A 1 95 ? -2.703 2.443 3.400 1.00 97.88 95 GLY A O 1
ATOM 728 N N . MET A 1 96 ? -0.911 3.715 3.011 1.00 97.62 96 MET A N 1
ATOM 729 C CA . MET A 1 96 ? -0.791 4.145 4.406 1.00 97.62 96 MET A CA 1
ATOM 730 C C . MET A 1 96 ? -1.949 5.035 4.872 1.00 97.62 96 MET A C 1
ATOM 732 O O . MET A 1 96 ? -2.293 4.967 6.051 1.00 97.62 96 MET A O 1
ATOM 736 N N . VAL A 1 97 ? -2.582 5.817 3.988 1.00 97.69 97 VAL A N 1
ATOM 737 C CA . VAL A 1 97 ? -3.821 6.549 4.312 1.00 97.69 97 VAL A CA 1
ATOM 738 C C . VAL A 1 97 ? -4.970 5.577 4.578 1.00 97.69 97 VAL A C 1
ATOM 740 O O . VAL A 1 97 ? -5.714 5.747 5.547 1.00 97.69 97 VAL A O 1
ATOM 743 N N . HIS A 1 98 ? -5.120 4.534 3.759 1.00 98.56 98 HIS A N 1
ATOM 744 C CA . HIS A 1 98 ? -6.139 3.507 3.990 1.00 98.56 98 HIS A CA 1
ATOM 745 C C . HIS A 1 98 ? -5.912 2.784 5.323 1.00 98.56 98 HIS A C 1
ATOM 747 O O . HIS A 1 98 ? -6.839 2.658 6.123 1.00 98.56 98 HIS A O 1
ATOM 753 N N . LEU A 1 99 ? -4.667 2.398 5.615 1.00 98.38 99 LEU A N 1
ATOM 754 C CA . LEU A 1 99 ? -4.309 1.767 6.885 1.00 98.38 99 LEU A CA 1
ATOM 755 C C . LEU A 1 99 ? -4.472 2.708 8.086 1.00 98.38 99 LEU A C 1
ATOM 757 O O . LEU A 1 99 ? -4.858 2.253 9.160 1.00 98.38 99 LEU A O 1
ATOM 761 N N . SER A 1 100 ? -4.220 4.012 7.932 1.00 98.00 100 SER A N 1
ATOM 762 C CA . SER A 1 100 ? -4.450 4.969 9.017 1.00 98.00 100 SER A CA 1
ATOM 763 C C . SER A 1 100 ? -5.934 5.153 9.321 1.00 98.00 100 SER A C 1
ATOM 765 O O . SER A 1 100 ? -6.285 5.290 10.486 1.00 98.00 100 SER A O 1
ATOM 767 N N . ARG A 1 101 ? -6.805 5.110 8.302 1.00 98.38 101 ARG A N 1
ATOM 768 C CA . ARG A 1 101 ? -8.266 5.133 8.493 1.00 98.38 101 ARG A CA 1
ATOM 769 C C . ARG A 1 101 ? -8.754 3.866 9.193 1.00 98.38 101 ARG A C 1
ATOM 771 O O . ARG A 1 101 ? -9.495 3.961 10.162 1.00 98.38 101 ARG A O 1
ATOM 778 N N . PHE A 1 102 ? -8.259 2.705 8.760 1.00 98.56 102 PHE A N 1
ATOM 779 C CA . PHE A 1 102 ? -8.541 1.419 9.404 1.00 98.56 102 PHE A CA 1
ATOM 780 C C . PHE A 1 102 ? -8.142 1.424 10.881 1.00 98.56 102 PHE A C 1
ATOM 782 O O . PHE A 1 102 ? -8.901 0.981 11.742 1.00 98.56 102 PHE A O 1
ATOM 789 N N . ALA A 1 103 ? -6.953 1.954 11.172 1.00 98.25 103 ALA A N 1
ATOM 790 C CA . ALA A 1 103 ? -6.474 2.112 12.532 1.00 98.25 103 ALA A CA 1
ATOM 791 C C . ALA A 1 103 ? -7.361 3.057 13.350 1.00 98.25 103 ALA A C 1
ATOM 793 O O . ALA A 1 103 ? -7.705 2.708 14.472 1.00 98.25 103 ALA A O 1
ATOM 794 N N . GLU A 1 104 ? -7.750 4.210 12.801 1.00 98.50 104 GLU A N 1
ATOM 795 C CA . GLU A 1 104 ? -8.626 5.174 13.481 1.00 98.50 104 GLU A CA 1
ATOM 796 C C . GLU A 1 104 ? -9.970 4.546 13.875 1.00 98.50 104 GLU A C 1
ATOM 798 O O . GLU A 1 104 ? -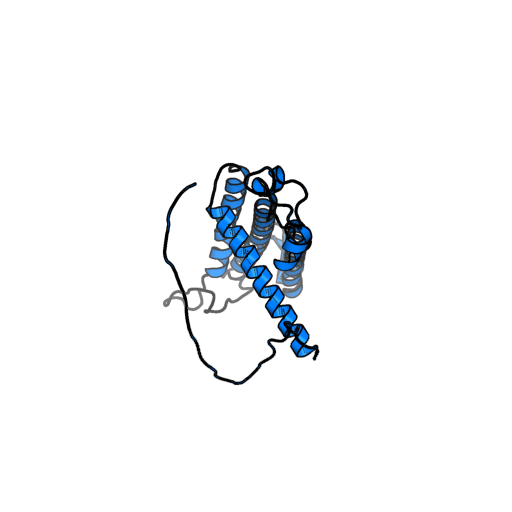10.382 4.652 15.029 1.00 98.50 104 GLU A O 1
ATOM 803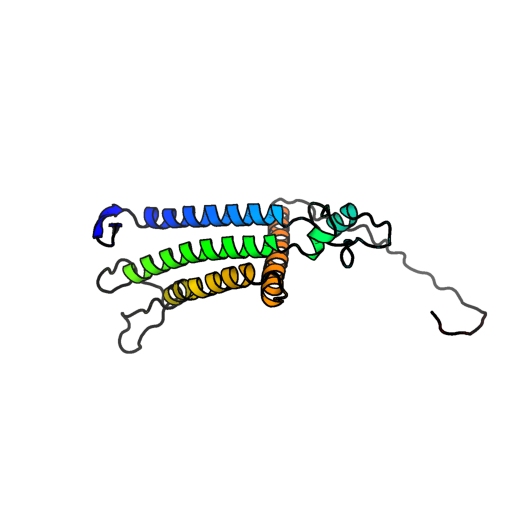 N N . ASP A 1 105 ? -10.610 3.830 12.947 1.00 98.44 105 ASP A N 1
ATOM 804 C CA . ASP A 1 105 ? -11.883 3.152 13.202 1.00 98.44 105 ASP A CA 1
ATOM 805 C C . ASP A 1 105 ? -11.752 2.122 14.331 1.00 98.44 105 ASP A C 1
ATOM 807 O O . ASP A 1 105 ? -12.559 2.112 15.257 1.00 98.44 105 ASP A O 1
ATOM 811 N N . LEU A 1 106 ? -10.719 1.273 14.298 1.00 98.38 106 LEU A N 1
ATOM 812 C CA . LEU A 1 106 ? -10.514 0.259 15.335 1.00 98.38 106 LEU A CA 1
ATOM 813 C C . LEU A 1 106 ? -10.100 0.849 16.686 1.00 98.38 106 LEU A C 1
ATOM 815 O O . LEU A 1 106 ? -10.489 0.306 17.718 1.00 98.38 106 LEU A O 1
ATOM 819 N N . ILE A 1 107 ? -9.341 1.948 16.699 1.00 98.31 107 ILE A N 1
ATOM 820 C CA . ILE A 1 107 ? -9.030 2.689 17.929 1.00 98.31 107 ILE A CA 1
ATOM 821 C C . ILE A 1 107 ? -10.333 3.192 18.554 1.00 98.31 107 ILE A C 1
ATOM 823 O O . ILE A 1 107 ? -10.546 2.988 19.748 1.00 98.31 107 ILE A O 1
ATOM 827 N N . PHE A 1 108 ? -11.228 3.779 17.751 1.00 98.44 108 PHE A N 1
ATOM 828 C CA . PHE A 1 108 ? -12.544 4.208 18.217 1.00 98.44 108 PHE A CA 1
ATOM 829 C C . PHE A 1 108 ? -13.405 3.024 18.687 1.00 98.44 108 PHE A C 1
ATOM 831 O O . PHE A 1 108 ? -13.990 3.074 19.763 1.00 98.44 108 PHE A O 1
ATOM 838 N N . PHE A 1 109 ? -13.461 1.927 17.930 1.00 98.31 109 PHE A N 1
ATOM 839 C CA . PHE A 1 109 ? -14.261 0.750 18.289 1.00 98.31 109 PHE A CA 1
ATOM 840 C C . PHE A 1 109 ? -13.788 0.059 19.577 1.00 98.31 109 PHE A C 1
ATOM 842 O O . PHE A 1 109 ? -14.603 -0.585 20.240 1.00 98.31 109 PHE A O 1
ATOM 849 N N . ASN A 1 110 ? -12.500 0.181 19.915 1.00 97.56 110 ASN A N 1
ATOM 850 C CA . ASN A 1 110 ? -11.875 -0.385 21.113 1.00 97.56 110 ASN A CA 1
ATOM 851 C C . ASN A 1 110 ? -11.956 0.556 22.334 1.00 97.56 110 ASN A C 1
ATOM 853 O O . ASN A 1 110 ? -11.449 0.208 23.401 1.00 97.56 110 ASN A O 1
ATOM 857 N N . THR A 1 111 ? -12.546 1.756 22.223 1.00 97.50 111 THR A N 1
ATOM 858 C CA . THR A 1 111 ? -12.731 2.604 23.411 1.00 97.50 111 THR A CA 1
ATOM 859 C C . THR A 1 111 ? -13.743 1.996 24.379 1.00 97.50 111 THR A C 1
ATOM 861 O O . THR A 1 111 ? -14.601 1.201 23.989 1.00 97.50 111 THR A O 1
ATOM 864 N N . GLY A 1 112 ? -13.678 2.406 25.649 1.00 95.38 112 GLY A N 1
ATOM 865 C CA . GLY A 1 112 ? -14.665 1.993 26.648 1.00 95.38 112 GLY A CA 1
ATOM 866 C C . GLY A 1 112 ? -16.077 2.502 26.335 1.00 95.38 112 GLY A C 1
ATOM 867 O O . GLY A 1 112 ? -17.053 1.848 26.684 1.00 95.38 112 GLY A O 1
ATOM 868 N N . GLU A 1 113 ? -16.196 3.642 25.649 1.00 96.94 113 GLU A N 1
ATOM 869 C CA . GLU A 1 113 ? -17.474 4.254 25.274 1.00 96.94 113 GLU A CA 1
ATOM 870 C C . GLU A 1 113 ? -18.170 3.522 24.119 1.00 96.94 113 GLU A C 1
ATOM 872 O O . GLU A 1 113 ? -19.401 3.459 24.088 1.00 96.94 113 GLU A O 1
ATOM 877 N N . ALA A 1 114 ? -17.405 3.004 23.152 1.00 96.94 114 ALA A N 1
ATOM 878 C CA . ALA A 1 114 ? -17.954 2.248 22.030 1.00 96.94 114 ALA A CA 1
ATOM 879 C C . ALA A 1 114 ? -18.094 0.761 22.372 1.00 96.94 114 ALA A C 1
ATOM 881 O O . ALA A 1 114 ? -19.173 0.193 22.198 1.00 96.94 114 ALA A O 1
ATOM 882 N N . GLY A 1 115 ? -17.013 0.134 22.846 1.00 95.69 115 GLY A N 1
ATOM 883 C CA . GLY A 1 115 ? -16.990 -1.273 23.247 1.00 95.69 115 GLY A CA 1
ATOM 884 C C . GLY A 1 115 ? -17.410 -2.248 22.141 1.00 95.69 115 GLY A C 1
ATOM 885 O O . GLY A 1 115 ? -18.051 -3.257 22.425 1.00 95.69 115 GLY A O 1
ATOM 886 N N . PHE A 1 116 ? -17.118 -1.944 20.870 1.00 97.50 116 PHE A N 1
ATOM 887 C CA . PHE A 1 116 ? -17.533 -2.789 19.740 1.00 97.50 116 PHE A CA 1
ATOM 888 C C . PHE A 1 116 ? -16.566 -3.932 19.455 1.00 97.50 116 PHE A C 1
ATOM 890 O O . PHE A 1 116 ? -16.977 -4.944 18.886 1.00 97.50 116 PHE A O 1
ATOM 897 N N . VAL A 1 117 ? -15.290 -3.763 19.803 1.00 97.00 117 VAL A N 1
ATOM 898 C CA . VAL A 1 117 ? -14.251 -4.773 19.596 1.00 97.00 117 VAL A CA 1
ATOM 899 C C . VAL A 1 117 ? -13.394 -4.909 20.846 1.00 97.00 117 VAL A C 1
ATOM 901 O O . VAL A 1 117 ? -13.150 -3.934 21.550 1.00 97.00 117 VAL A O 1
ATOM 904 N N . GLU A 1 118 ? -12.898 -6.120 21.074 1.00 95.88 118 GLU A N 1
ATOM 905 C CA . GLU A 1 118 ? -11.821 -6.386 22.020 1.00 95.88 118 GLU A CA 1
ATOM 906 C C . GLU A 1 118 ? -10.613 -6.896 21.234 1.00 95.88 118 GLU A C 1
ATOM 908 O O . GLU A 1 118 ? -10.706 -7.860 20.468 1.00 95.88 118 GLU A O 1
ATOM 913 N N . LEU A 1 119 ? -9.473 -6.232 21.395 1.00 95.88 119 LEU A N 1
ATOM 914 C CA . LEU A 1 119 ? -8.241 -6.621 20.721 1.00 95.88 119 LEU A CA 1
ATOM 915 C C . LEU A 1 119 ? -7.499 -7.730 21.484 1.00 95.88 119 LEU A C 1
ATOM 917 O O . LEU A 1 119 ? -7.603 -7.881 22.703 1.00 95.88 119 LEU A O 1
ATOM 921 N N . SER A 1 120 ? -6.719 -8.519 20.744 1.00 95.00 120 SER A N 1
ATOM 922 C CA . SER A 1 120 ? -5.874 -9.566 21.322 1.00 95.00 120 SER A CA 1
ATOM 923 C C . SER A 1 120 ? -4.658 -8.970 22.029 1.00 95.00 120 SER A C 1
ATOM 925 O O . SER A 1 120 ? -3.987 -8.104 21.473 1.00 95.00 120 SER A O 1
ATOM 927 N N . ASP A 1 121 ? -4.279 -9.560 23.163 1.00 91.88 121 ASP A N 1
ATOM 928 C CA . ASP A 1 121 ? -3.080 -9.199 23.938 1.00 91.88 121 ASP A CA 1
ATOM 929 C C . ASP A 1 121 ? -1.781 -9.274 23.115 1.00 91.88 121 ASP A C 1
ATOM 931 O O . ASP A 1 121 ? -0.776 -8.661 23.452 1.00 91.88 121 ASP A O 1
ATOM 935 N N . ARG A 1 122 ? -1.786 -10.007 21.992 1.00 94.38 122 ARG A N 1
ATOM 936 C CA . ARG A 1 122 ? -0.644 -10.087 21.065 1.00 94.38 122 ARG A CA 1
ATOM 937 C C . ARG A 1 122 ? -0.376 -8.788 20.305 1.00 94.38 122 ARG A C 1
ATOM 939 O O . ARG A 1 122 ? 0.710 -8.637 19.751 1.00 94.38 122 ARG A O 1
ATOM 946 N N . VAL A 1 123 ? -1.368 -7.904 20.201 1.00 92.81 123 VAL A N 1
ATOM 947 C CA . VAL A 1 123 ? -1.306 -6.666 19.403 1.00 92.81 123 VAL A CA 1
ATOM 948 C C . VAL A 1 123 ? -1.593 -5.408 20.229 1.00 92.81 123 VAL A C 1
ATOM 950 O O . VAL A 1 123 ? -1.673 -4.316 19.666 1.00 92.81 123 VAL A O 1
ATOM 953 N N . THR A 1 124 ? -1.715 -5.555 21.549 1.00 93.88 124 THR A N 1
ATOM 954 C CA . THR A 1 124 ? -1.988 -4.474 22.503 1.00 93.88 124 THR A CA 1
ATOM 955 C C . THR A 1 124 ? -1.079 -4.573 23.717 1.00 93.88 124 THR A C 1
ATOM 957 O O . THR A 1 124 ? -0.817 -5.674 24.195 1.00 93.88 124 THR A O 1
ATOM 960 N N . SER A 1 125 ? -0.666 -3.444 24.282 1.00 91.25 125 SER A N 1
ATOM 961 C CA . SER A 1 125 ? -0.182 -3.384 25.662 1.00 91.25 125 SER A CA 1
ATOM 962 C C . SER A 1 125 ? -1.344 -3.199 26.635 1.00 91.25 125 SER A C 1
ATOM 964 O O . SER A 1 125 ? -2.436 -2.755 26.274 1.00 91.25 125 SER A O 1
ATOM 966 N N . GLY A 1 126 ? -1.105 -3.537 27.897 1.00 84.62 126 GLY A N 1
ATOM 967 C CA . GLY A 1 126 ? -2.043 -3.312 28.988 1.00 84.62 126 GLY A CA 1
ATOM 968 C C . GLY A 1 126 ? -1.311 -2.849 30.239 1.00 84.62 126 GLY A C 1
ATOM 969 O O . GLY A 1 126 ? -0.082 -2.887 30.318 1.00 84.62 126 GLY A O 1
ATOM 970 N N . SER A 1 127 ? -2.075 -2.409 31.232 1.00 78.44 127 SER A N 1
ATOM 971 C CA . SER A 1 127 ? -1.550 -2.172 32.575 1.00 78.44 127 SER A CA 1
ATOM 972 C C . SER A 1 127 ? -1.791 -3.409 33.432 1.00 78.44 127 SER A C 1
ATOM 974 O O . SER A 1 127 ? -2.898 -3.942 33.436 1.00 78.44 127 SER A O 1
ATOM 976 N N . SER A 1 128 ? -0.799 -3.819 34.224 1.00 81.12 128 SER A N 1
ATOM 977 C CA . SER A 1 128 ? -0.972 -4.884 35.224 1.00 81.12 128 SER A CA 1
ATOM 978 C C . SER A 1 128 ? -2.040 -4.553 36.275 1.00 81.12 128 SER A C 1
ATOM 980 O O . SER A 1 128 ? -2.591 -5.461 36.888 1.00 81.12 128 SER A O 1
ATOM 982 N N . LEU A 1 129 ? -2.357 -3.266 36.466 1.00 85.19 129 LEU A N 1
ATOM 983 C CA . LEU A 1 129 ? -3.379 -2.789 37.398 1.00 85.19 129 LEU A CA 1
ATOM 984 C C . LEU A 1 129 ? -4.800 -2.832 36.803 1.00 85.19 129 LEU A C 1
ATOM 986 O O . LEU A 1 129 ? -5.772 -2.933 37.544 1.00 85.19 129 LEU A O 1
ATOM 990 N N . MET A 1 130 ? -4.934 -2.730 35.476 1.00 84.88 130 MET A N 1
ATOM 991 C CA . MET A 1 130 ? -6.227 -2.637 34.782 1.00 84.88 130 MET A CA 1
ATOM 992 C C . MET A 1 130 ? -6.268 -3.604 33.589 1.00 84.88 130 MET A C 1
ATOM 994 O O . MET A 1 130 ? -6.043 -3.172 32.455 1.00 84.88 130 MET A O 1
ATOM 998 N N . PRO A 1 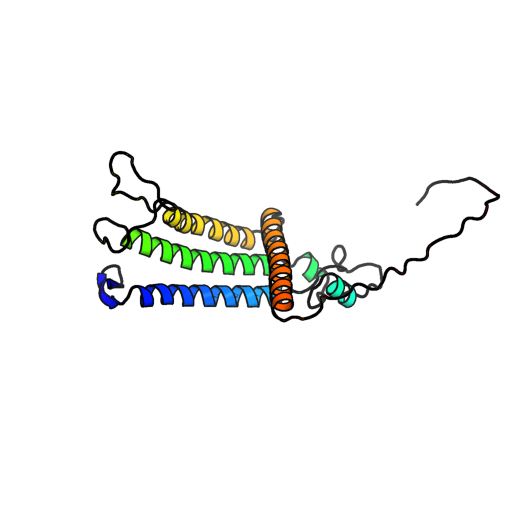131 ? -6.566 -4.896 33.824 1.00 79.00 131 PRO A N 1
ATOM 999 C CA . PRO A 1 131 ? -6.518 -5.938 32.792 1.00 79.00 131 PRO A CA 1
ATOM 1000 C C . PRO A 1 131 ? -7.480 -5.708 31.617 1.00 79.00 131 PRO A C 1
ATOM 1002 O O . PRO A 1 131 ? -7.187 -6.083 30.488 1.00 79.00 131 PRO A O 1
ATOM 1005 N N . GLN A 1 132 ? -8.615 -5.056 31.868 1.00 82.44 132 GLN A N 1
ATOM 1006 C CA . GLN A 1 132 ? -9.611 -4.699 30.858 1.00 82.44 132 GLN A CA 1
ATOM 1007 C C . GLN A 1 132 ? -9.169 -3.542 29.949 1.00 82.44 132 GLN A C 1
ATOM 1009 O O . GLN A 1 132 ? -9.739 -3.343 28.879 1.00 82.44 132 GLN A O 1
ATOM 1014 N N . LYS A 1 133 ? -8.169 -2.749 30.365 1.00 88.19 133 LYS A N 1
ATOM 1015 C CA . LYS A 1 133 ? -7.669 -1.615 29.584 1.00 88.19 133 LYS A CA 1
ATOM 1016 C C . LYS A 1 133 ? -6.582 -2.096 28.623 1.00 88.19 133 LYS A C 1
ATOM 1018 O O . LYS A 1 133 ? -5.416 -2.204 29.006 1.00 88.19 133 LYS A O 1
ATOM 1023 N N . LYS A 1 134 ? -6.968 -2.328 27.366 1.00 90.31 134 LYS A N 1
ATOM 1024 C CA . LYS A 1 134 ? -6.053 -2.683 26.272 1.00 90.31 134 LYS A CA 1
ATOM 1025 C C . LYS A 1 134 ? -5.772 -1.476 25.386 1.00 90.31 134 LYS A C 1
ATOM 1027 O O . LYS A 1 134 ? -6.688 -0.929 24.772 1.00 90.31 134 LYS A O 1
ATOM 1032 N N . ASN A 1 135 ? -4.507 -1.074 25.311 1.00 94.06 135 ASN A N 1
ATOM 1033 C CA . ASN A 1 135 ? -4.068 0.033 24.470 1.00 94.06 135 ASN A CA 1
ATOM 1034 C C . ASN A 1 135 ? -3.840 -0.473 23.032 1.00 94.06 135 ASN A C 1
ATOM 1036 O O . ASN A 1 135 ? -3.091 -1.436 22.839 1.00 94.06 135 ASN A O 1
ATOM 1040 N N . PRO A 1 136 ? -4.450 0.146 22.008 1.00 96.06 136 PRO A N 1
ATOM 1041 C CA . PRO A 1 136 ? -4.340 -0.287 20.615 1.00 96.06 136 PRO A CA 1
ATOM 1042 C C . PRO A 1 136 ? -3.001 0.119 19.958 1.00 96.06 136 PRO A C 1
ATOM 1044 O O . PRO A 1 136 ? -2.985 0.663 18.853 1.00 96.06 136 PRO A O 1
ATOM 1047 N N . ASP A 1 137 ? -1.859 -0.159 20.597 1.00 94.94 137 ASP A N 1
ATOM 1048 C CA . ASP A 1 137 ? -0.545 0.390 20.209 1.00 94.94 137 ASP A CA 1
ATOM 1049 C C . ASP A 1 137 ? -0.156 0.067 18.764 1.00 94.94 137 ASP A C 1
ATOM 1051 O O . ASP A 1 137 ? 0.395 0.905 18.051 1.00 94.94 137 ASP A O 1
ATOM 1055 N N . ALA A 1 138 ? -0.450 -1.151 18.293 1.00 95.94 138 ALA A N 1
ATOM 1056 C CA . ALA A 1 138 ? -0.165 -1.534 16.914 1.00 95.94 138 ALA A CA 1
ATOM 1057 C C . ALA A 1 138 ? -0.914 -0.637 15.911 1.00 95.94 138 ALA A C 1
ATOM 1059 O O . ALA A 1 138 ? -0.342 -0.236 14.895 1.00 95.94 138 ALA A O 1
ATOM 1060 N N . LEU A 1 139 ? -2.166 -0.284 16.211 1.00 97.19 139 LEU A N 1
ATOM 1061 C CA . LEU A 1 139 ? -2.999 0.584 15.378 1.00 97.19 139 LEU A CA 1
ATOM 1062 C C . LEU A 1 139 ? -2.525 2.038 15.467 1.00 97.19 139 LEU A C 1
ATOM 1064 O O . LEU A 1 139 ? -2.373 2.700 14.440 1.00 97.19 139 LEU A O 1
ATOM 1068 N N . GLU A 1 140 ? -2.189 2.514 16.666 1.00 96.75 140 GLU A N 1
ATOM 1069 C CA . GLU A 1 140 ? -1.602 3.844 16.856 1.00 96.75 140 GLU A CA 1
ATOM 1070 C C . GLU A 1 140 ? -0.288 4.000 16.084 1.00 96.75 140 GLU A C 1
ATOM 1072 O O . GLU A 1 140 ? -0.075 5.009 15.408 1.00 96.75 140 GLU A O 1
ATOM 1077 N N . LEU A 1 141 ? 0.565 2.973 16.099 1.00 96.75 141 LEU A N 1
ATOM 1078 C CA . LEU A 1 141 ? 1.799 2.939 15.321 1.00 96.75 141 LEU A CA 1
ATOM 1079 C C . LEU A 1 141 ? 1.531 2.918 13.816 1.00 96.75 141 LEU A C 1
ATOM 1081 O O . LEU A 1 141 ? 2.236 3.607 13.079 1.00 96.75 141 LEU A O 1
ATOM 1085 N N . ILE A 1 142 ? 0.547 2.153 13.336 1.00 95.81 142 ILE A N 1
ATOM 1086 C CA . ILE A 1 142 ? 0.156 2.156 11.918 1.00 95.81 142 ILE A CA 1
ATOM 1087 C C . ILE A 1 142 ? -0.245 3.573 11.493 1.00 95.81 142 ILE A C 1
ATOM 1089 O O . ILE A 1 142 ? 0.317 4.107 10.532 1.00 95.81 142 ILE A O 1
ATOM 1093 N N . ARG A 1 143 ? -1.136 4.217 12.256 1.00 95.38 143 ARG A N 1
ATOM 1094 C CA . ARG A 1 143 ? -1.582 5.592 12.008 1.00 95.38 143 ARG A CA 1
ATOM 1095 C C . ARG A 1 143 ? -0.419 6.587 12.056 1.00 95.38 143 ARG A C 1
ATOM 1097 O O . ARG A 1 143 ? -0.237 7.363 11.121 1.00 95.38 143 ARG A O 1
ATOM 1104 N N . GLY A 1 144 ? 0.433 6.515 13.080 1.00 91.75 144 GLY A N 1
ATOM 1105 C CA . GLY A 1 144 ? 1.589 7.404 13.244 1.00 91.75 144 GLY A CA 1
ATOM 1106 C C . GLY A 1 144 ? 2.673 7.225 12.172 1.00 91.75 144 GLY A C 1
ATOM 1107 O O . GLY A 1 144 ? 3.348 8.184 11.792 1.00 91.75 144 GLY A O 1
ATOM 1108 N N . LYS A 1 145 ? 2.834 6.014 11.620 1.00 93.31 145 LYS A N 1
ATOM 1109 C CA . LYS A 1 145 ? 3.789 5.743 10.531 1.00 93.31 145 LYS A CA 1
ATOM 1110 C C . LYS A 1 145 ? 3.360 6.338 9.190 1.00 93.31 145 LYS A C 1
ATOM 1112 O O . LYS A 1 145 ? 4.235 6.540 8.346 1.00 93.31 145 LYS A O 1
ATOM 1117 N N . CYS A 1 146 ? 2.079 6.669 9.009 1.00 90.56 146 CYS A N 1
ATOM 1118 C CA . CYS A 1 146 ? 1.569 7.290 7.786 1.00 90.56 146 CYS A CA 1
ATOM 1119 C C . CYS A 1 146 ? 2.336 8.581 7.444 1.00 90.56 146 CYS A C 1
ATOM 1121 O O . CYS A 1 146 ? 2.890 8.707 6.350 1.00 90.56 146 CYS A O 1
ATOM 1123 N N . GLY A 1 147 ? 2.531 9.472 8.424 1.00 85.19 147 GLY A N 1
ATOM 1124 C CA . GLY A 1 147 ? 3.277 10.721 8.227 1.00 85.19 147 GLY A CA 1
ATOM 1125 C C . GLY A 1 147 ? 4.734 10.521 7.786 1.00 85.19 147 GLY A C 1
ATOM 1126 O O . GLY A 1 147 ? 5.275 11.337 7.042 1.00 85.19 147 GLY A O 1
ATOM 1127 N N . ARG A 1 148 ? 5.386 9.416 8.177 1.00 88.12 148 ARG A N 1
ATOM 1128 C CA . ARG A 1 148 ? 6.759 9.114 7.735 1.00 88.12 148 ARG A CA 1
ATOM 1129 C C . ARG A 1 148 ? 6.816 8.763 6.249 1.00 88.12 148 ARG A C 1
ATOM 1131 O O . ARG A 1 148 ? 7.772 9.148 5.585 1.00 88.12 148 ARG A O 1
ATOM 1138 N N . VAL A 1 149 ? 5.820 8.048 5.729 1.00 85.81 149 VAL A N 1
ATOM 1139 C CA . VAL A 1 149 ? 5.760 7.704 4.300 1.00 85.81 149 VAL A CA 1
ATOM 1140 C C . VAL A 1 149 ? 5.476 8.949 3.461 1.00 85.81 149 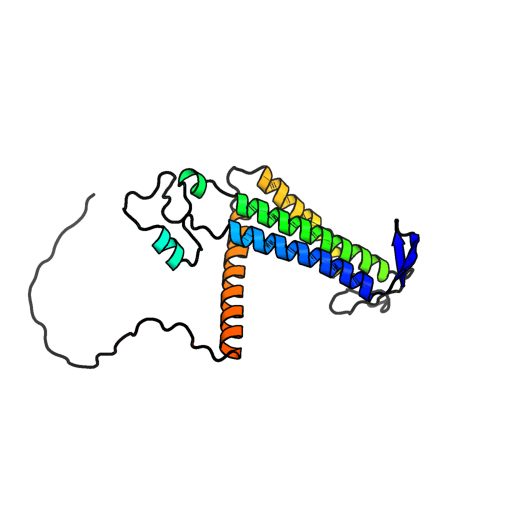VAL A C 1
ATOM 1142 O O . VAL A 1 149 ? 6.159 9.170 2.465 1.00 85.81 149 VAL A O 1
ATOM 1145 N N . PHE A 1 150 ? 4.595 9.837 3.932 1.00 84.19 150 PHE A N 1
ATOM 1146 C CA . PHE A 1 150 ? 4.399 11.145 3.300 1.00 84.19 150 PHE A CA 1
ATOM 1147 C C . PHE A 1 150 ? 5.678 11.988 3.256 1.00 84.19 150 PHE A C 1
ATOM 1149 O O . PHE A 1 150 ? 5.963 12.618 2.242 1.00 84.19 150 PHE A O 1
ATOM 1156 N N . LYS A 1 151 ? 6.499 11.983 4.310 1.00 84.12 151 LYS A N 1
ATOM 1157 C CA . LYS A 1 151 ? 7.792 12.687 4.270 1.00 84.12 151 LYS A CA 1
ATOM 1158 C C . LYS A 1 151 ? 8.717 12.143 3.180 1.00 84.12 151 LYS A C 1
ATOM 1160 O O . LYS A 1 151 ? 9.385 12.931 2.523 1.00 84.12 151 LYS A O 1
ATOM 1165 N N . LYS A 1 152 ? 8.724 10.825 2.950 1.00 84.75 152 LYS A N 1
ATOM 1166 C CA . LYS A 1 152 ? 9.558 10.209 1.907 1.00 84.75 152 LYS A CA 1
ATOM 1167 C C . LYS A 1 152 ? 9.163 10.647 0.499 1.00 84.75 152 LYS A C 1
ATOM 1169 O O . LYS A 1 152 ? 10.054 10.922 -0.291 1.00 84.75 152 LYS A O 1
ATOM 1174 N N . ILE A 1 153 ? 7.867 10.746 0.190 1.00 80.25 153 ILE A N 1
ATOM 1175 C CA . ILE A 1 153 ? 7.439 11.204 -1.142 1.00 80.25 153 ILE A CA 1
ATOM 1176 C C . ILE A 1 153 ? 7.738 12.691 -1.364 1.00 80.25 153 ILE A C 1
ATOM 1178 O O . ILE A 1 153 ? 8.229 13.052 -2.426 1.00 80.25 153 ILE A O 1
ATOM 1182 N N . HIS A 1 154 ? 7.524 13.546 -0.357 1.00 74.38 154 HIS A N 1
ATOM 1183 C CA . HIS A 1 154 ? 7.858 14.973 -0.463 1.00 74.38 154 HIS A CA 1
ATOM 1184 C C . HIS A 1 154 ? 9.369 15.194 -0.580 1.00 74.38 154 HIS A C 1
ATOM 1186 O O . HIS A 1 154 ? 9.802 16.043 -1.354 1.00 74.38 154 HIS A O 1
ATOM 1192 N N . GLY A 1 155 ? 10.164 14.406 0.154 1.00 74.69 155 GLY A N 1
ATOM 1193 C CA . GLY A 1 155 ? 11.616 14.376 0.005 1.00 74.69 155 GLY A CA 1
ATOM 1194 C C . GLY A 1 155 ? 12.016 13.969 -1.410 1.00 74.69 155 GLY A C 1
ATOM 1195 O O . GLY A 1 155 ? 12.675 14.735 -2.093 1.00 74.69 155 GLY A O 1
ATOM 1196 N N . ALA A 1 156 ? 11.530 12.831 -1.907 1.00 68.94 156 ALA A N 1
ATOM 1197 C CA . ALA A 1 156 ? 11.870 12.357 -3.247 1.00 68.94 156 ALA A CA 1
ATOM 1198 C C . ALA A 1 156 ? 11.440 13.333 -4.364 1.00 68.94 156 ALA A C 1
ATOM 1200 O O . ALA A 1 156 ? 12.200 13.557 -5.300 1.00 68.94 156 ALA A O 1
ATOM 1201 N N . GLY A 1 157 ? 10.271 13.976 -4.245 1.00 60.38 157 GLY A N 1
ATOM 1202 C CA . GLY A 1 157 ? 9.799 14.974 -5.214 1.00 60.38 157 GLY A CA 1
ATOM 1203 C C . GLY A 1 157 ? 10.603 16.281 -5.216 1.00 60.38 157 GLY A C 1
ATOM 1204 O O . GLY A 1 157 ? 10.675 16.956 -6.240 1.00 60.38 157 GLY A O 1
ATOM 1205 N N . GLY A 1 158 ? 11.234 16.635 -4.092 1.00 53.03 158 GLY A N 1
ATOM 1206 C CA . GLY A 1 158 ? 12.160 17.770 -4.006 1.00 53.03 158 GLY A CA 1
ATOM 1207 C C . GLY A 1 158 ? 13.600 17.432 -4.410 1.00 53.03 158 GLY A C 1
ATOM 1208 O O . GLY A 1 158 ? 14.387 18.341 -4.673 1.00 53.03 158 GLY A O 1
ATOM 1209 N N . VAL A 1 159 ? 13.952 16.143 -4.468 1.00 50.22 159 VAL A N 1
ATOM 1210 C CA . VAL A 1 159 ? 15.334 15.645 -4.532 1.00 50.22 159 VAL A CA 1
ATOM 1211 C C . VAL A 1 159 ? 15.570 14.847 -5.819 1.00 50.22 159 VAL A C 1
ATOM 1213 O O . VAL A 1 159 ? 16.089 13.738 -5.818 1.00 50.22 159 VAL A O 1
ATOM 1216 N N . ASN A 1 160 ? 15.332 15.483 -6.969 1.00 52.34 160 ASN A N 1
ATOM 1217 C CA . ASN A 1 160 ? 15.962 15.090 -8.243 1.00 52.34 160 ASN A CA 1
ATOM 1218 C C . ASN A 1 160 ? 17.488 15.402 -8.259 1.00 52.34 160 ASN A C 1
ATOM 1220 O O . ASN A 1 160 ? 18.080 15.698 -9.295 1.00 52.34 160 ASN A O 1
ATOM 1224 N N . ARG A 1 161 ? 18.137 15.383 -7.085 1.00 44.84 161 ARG A N 1
ATOM 1225 C CA . ARG A 1 161 ? 19.584 15.507 -6.871 1.00 44.84 161 ARG A CA 1
ATOM 1226 C C . ARG A 1 161 ? 20.004 14.588 -5.717 1.00 44.84 161 ARG A C 1
ATOM 1228 O O . ARG A 1 161 ? 19.922 14.998 -4.571 1.00 44.84 161 ARG A O 1
ATOM 1235 N N . HIS A 1 162 ? 20.489 13.391 -6.047 1.00 48.28 162 HIS A N 1
ATOM 1236 C CA . HIS A 1 162 ? 21.283 12.503 -5.180 1.00 48.28 162 HIS A CA 1
ATOM 1237 C C . HIS A 1 162 ? 20.732 12.236 -3.762 1.00 48.28 162 HIS A C 1
ATOM 1239 O O . HIS A 1 162 ? 21.261 12.773 -2.792 1.00 48.28 162 HIS A O 1
ATOM 1245 N N . ASP A 1 163 ? 19.740 11.348 -3.625 1.00 47.91 163 ASP A N 1
ATOM 1246 C CA . ASP A 1 163 ? 19.417 10.731 -2.326 1.00 47.91 163 ASP A CA 1
ATOM 1247 C C . ASP A 1 163 ? 19.463 9.196 -2.420 1.00 47.91 163 ASP A C 1
ATOM 1249 O O . ASP A 1 163 ? 18.538 8.545 -2.920 1.00 47.91 163 ASP A O 1
ATOM 1253 N N . ASP A 1 164 ? 20.559 8.610 -1.931 1.00 52.66 164 ASP A N 1
ATOM 1254 C CA . ASP A 1 164 ? 20.845 7.166 -1.973 1.00 52.66 164 ASP A CA 1
ATOM 1255 C C . ASP A 1 164 ? 19.807 6.326 -1.196 1.00 52.66 164 ASP A C 1
ATOM 1257 O O . ASP A 1 164 ? 19.638 5.126 -1.435 1.00 52.66 164 ASP A O 1
ATOM 1261 N N . ASP A 1 165 ? 19.087 6.932 -0.248 1.00 48.38 165 ASP A N 1
ATOM 1262 C CA . ASP A 1 165 ? 18.159 6.228 0.643 1.00 48.38 165 ASP A CA 1
ATOM 1263 C C . ASP A 1 165 ? 16.819 5.878 -0.023 1.00 48.38 165 ASP A C 1
ATOM 1265 O O . ASP A 1 165 ? 16.210 4.844 0.295 1.00 48.38 165 ASP A O 1
ATOM 1269 N N . ALA A 1 166 ? 16.355 6.702 -0.966 1.00 49.44 166 ALA A N 1
ATOM 1270 C CA . ALA A 1 166 ? 15.152 6.416 -1.745 1.00 49.44 166 ALA A CA 1
ATOM 1271 C C . ALA A 1 166 ? 15.408 5.277 -2.747 1.00 49.44 166 ALA A C 1
ATOM 1273 O O . ALA A 1 166 ? 14.597 4.350 -2.850 1.00 49.44 166 ALA A O 1
ATOM 1274 N N . GLU A 1 167 ? 16.579 5.287 -3.389 1.00 50.41 167 GLU A N 1
ATOM 1275 C CA . GLU A 1 167 ? 17.052 4.216 -4.272 1.00 50.41 167 GLU A CA 1
ATOM 1276 C C . GLU A 1 167 ? 17.191 2.883 -3.538 1.00 50.41 167 GLU A C 1
ATOM 1278 O O . GLU A 1 167 ? 16.650 1.870 -3.983 1.00 50.41 167 GLU A O 1
ATOM 1283 N N . ARG A 1 168 ? 17.846 2.863 -2.371 1.00 52.81 168 ARG A N 1
ATOM 1284 C CA . ARG A 1 168 ? 18.002 1.635 -1.570 1.00 52.81 168 ARG A CA 1
ATOM 1285 C C . ARG A 1 168 ? 16.659 1.049 -1.141 1.00 52.81 168 ARG A C 1
ATOM 1287 O O . ARG A 1 168 ? 16.498 -0.173 -1.100 1.00 52.81 168 ARG A O 1
ATOM 1294 N N . PHE A 1 169 ? 15.683 1.900 -0.826 1.00 47.88 169 PHE A N 1
ATOM 1295 C CA . PHE A 1 169 ? 14.339 1.461 -0.458 1.00 47.88 169 PHE A CA 1
ATOM 1296 C C . PHE A 1 169 ? 13.571 0.876 -1.654 1.00 47.88 169 PHE A C 1
ATOM 1298 O O . PHE A 1 169 ? 12.982 -0.201 -1.525 1.00 47.88 169 PHE A O 1
ATOM 1305 N N . ALA A 1 170 ? 13.610 1.540 -2.812 1.00 48.81 170 ALA A N 1
ATOM 1306 C CA . ALA A 1 170 ? 12.951 1.076 -4.033 1.00 48.81 170 ALA A CA 1
ATOM 1307 C C . ALA A 1 170 ? 13.596 -0.199 -4.599 1.00 48.81 170 ALA A C 1
ATOM 1309 O O . ALA A 1 170 ? 12.895 -1.184 -4.840 1.00 48.81 170 ALA A O 1
ATOM 1310 N N . ALA A 1 171 ? 14.928 -0.243 -4.692 1.00 48.09 171 ALA A N 1
ATOM 1311 C CA . ALA A 1 171 ? 15.677 -1.430 -5.104 1.00 48.09 171 ALA A CA 1
ATOM 1312 C C . ALA A 1 171 ? 15.432 -2.614 -4.152 1.00 48.09 171 ALA A C 1
ATOM 1314 O O . ALA A 1 171 ? 15.248 -3.755 -4.586 1.00 48.09 171 ALA A O 1
ATOM 1315 N N . GLY A 1 172 ? 15.343 -2.346 -2.843 1.00 45.28 172 GLY A N 1
ATOM 1316 C CA . GLY A 1 172 ? 14.985 -3.344 -1.838 1.00 45.28 172 GLY A CA 1
ATOM 1317 C C . GLY A 1 172 ? 13.563 -3.894 -2.003 1.00 45.28 172 GLY A C 1
ATOM 1318 O O . GLY A 1 172 ? 13.346 -5.092 -1.802 1.00 45.28 172 GLY A O 1
ATOM 1319 N N . LEU A 1 173 ? 12.592 -3.059 -2.388 1.00 47.56 173 LEU A N 1
ATOM 1320 C CA . LEU A 1 173 ? 11.224 -3.489 -2.696 1.00 47.56 173 LEU A CA 1
ATOM 1321 C C . LEU A 1 173 ? 11.173 -4.327 -3.979 1.00 47.56 173 LEU A C 1
ATOM 1323 O O . LEU A 1 173 ? 10.600 -5.417 -3.957 1.00 47.56 173 LEU A O 1
ATOM 1327 N N . GLN A 1 174 ? 11.829 -3.880 -5.051 1.00 49.06 174 GLN A N 1
ATOM 1328 C CA . GLN A 1 174 ? 11.861 -4.567 -6.344 1.00 49.06 174 GLN A CA 1
ATOM 1329 C C . GLN A 1 174 ? 12.520 -5.954 -6.242 1.00 49.06 174 GLN A C 1
ATOM 1331 O O . GLN A 1 174 ? 11.929 -6.952 -6.664 1.00 49.06 174 GLN A O 1
ATOM 1336 N N . GLN A 1 175 ? 13.680 -6.068 -5.580 1.00 45.69 175 GLN A N 1
ATOM 1337 C CA . GLN A 1 175 ? 14.353 -7.358 -5.363 1.00 45.69 175 GLN A CA 1
ATOM 1338 C C . GLN A 1 175 ? 13.518 -8.326 -4.509 1.00 45.69 175 GLN A C 1
ATOM 1340 O O . GLN A 1 175 ? 13.426 -9.521 -4.811 1.00 45.69 175 GLN A O 1
ATOM 1345 N N . ARG A 1 176 ? 12.874 -7.830 -3.443 1.00 46.72 176 ARG A N 1
ATOM 1346 C CA . ARG A 1 176 ? 12.033 -8.663 -2.565 1.00 46.72 176 ARG A CA 1
ATOM 1347 C C . ARG A 1 176 ? 10.754 -9.121 -3.264 1.00 46.72 176 ARG A C 1
ATOM 1349 O O . ARG A 1 176 ? 10.320 -10.250 -3.030 1.00 46.72 176 ARG A O 1
ATOM 1356 N N . TYR A 1 177 ? 10.172 -8.292 -4.128 1.00 47.66 177 TYR A N 1
ATOM 1357 C CA . TYR A 1 177 ? 8.957 -8.625 -4.871 1.00 47.66 177 TYR A CA 1
ATOM 1358 C C . TYR A 1 177 ? 9.233 -9.619 -6.009 1.00 47.66 177 TYR A C 1
ATOM 1360 O O . TYR A 1 177 ? 8.553 -10.646 -6.097 1.00 47.66 177 TYR A O 1
ATOM 1368 N N . ALA A 1 178 ? 10.308 -9.414 -6.782 1.00 45.31 178 ALA A N 1
ATOM 1369 C CA . ALA A 1 178 ? 10.787 -10.371 -7.784 1.00 45.31 178 ALA A CA 1
ATOM 1370 C C . ALA A 1 178 ? 11.110 -11.745 -7.159 1.00 45.31 178 ALA A C 1
ATOM 1372 O O . ALA A 1 178 ? 10.750 -12.798 -7.697 1.00 45.31 178 ALA A O 1
ATOM 1373 N N . GLY A 1 179 ? 11.708 -11.755 -5.962 1.00 39.44 179 GLY A N 1
ATOM 1374 C CA . GLY A 1 179 ? 11.953 -12.977 -5.193 1.00 39.44 179 GLY A CA 1
ATOM 1375 C C . GLY A 1 179 ? 10.677 -13.689 -4.721 1.00 39.44 179 GLY A C 1
ATOM 1376 O O . GLY A 1 179 ? 10.647 -14.921 -4.653 1.00 39.44 179 GLY A O 1
ATOM 1377 N N . ARG A 1 180 ? 9.604 -12.944 -4.419 1.00 41.84 180 ARG A N 1
ATOM 1378 C CA . ARG A 1 180 ? 8.316 -13.499 -3.967 1.00 41.84 180 ARG A CA 1
ATOM 1379 C C . ARG A 1 180 ? 7.521 -14.100 -5.125 1.00 41.84 180 ARG A C 1
ATOM 1381 O O . ARG A 1 180 ? 7.054 -15.226 -4.990 1.00 41.84 180 ARG A O 1
ATOM 1388 N N . GLN A 1 181 ? 7.470 -13.426 -6.276 1.00 41.28 181 GLN A N 1
ATOM 1389 C CA . GLN A 1 181 ? 6.834 -13.933 -7.501 1.00 41.28 181 GLN A CA 1
ATOM 1390 C C . GLN A 1 181 ? 7.474 -15.252 -7.971 1.00 41.28 181 GLN A C 1
ATOM 1392 O O . GLN A 1 181 ? 6.771 -16.232 -8.220 1.00 41.28 181 GLN A O 1
ATOM 1397 N N . ARG A 1 182 ? 8.814 -15.356 -7.950 1.00 45.84 182 ARG A N 1
ATOM 1398 C CA . ARG A 1 182 ? 9.530 -16.609 -8.273 1.00 45.84 182 ARG A CA 1
ATOM 1399 C C . ARG A 1 182 ? 9.166 -17.777 -7.343 1.00 45.84 182 ARG A C 1
ATOM 1401 O O . ARG A 1 182 ? 9.111 -18.923 -7.791 1.00 45.84 182 ARG A O 1
ATOM 1408 N N . ARG A 1 183 ? 8.900 -17.515 -6.056 1.00 43.84 183 ARG A N 1
ATOM 1409 C CA . ARG A 1 183 ? 8.488 -18.543 -5.077 1.00 43.84 183 ARG A CA 1
ATOM 1410 C C . ARG A 1 183 ? 7.017 -18.934 -5.230 1.00 43.84 183 ARG A C 1
ATOM 1412 O O . ARG A 1 183 ? 6.709 -20.121 -5.158 1.00 43.84 183 ARG A O 1
ATOM 1419 N N . SER A 1 184 ? 6.134 -17.971 -5.491 1.00 45.25 184 SER A N 1
ATOM 1420 C CA . SER A 1 184 ? 4.705 -18.206 -5.735 1.00 45.25 184 SER A CA 1
ATOM 1421 C C . SER A 1 184 ? 4.473 -19.028 -7.005 1.00 45.25 184 SER A C 1
ATOM 1423 O O . SER A 1 184 ? 3.739 -20.011 -6.969 1.00 45.25 184 SER A O 1
ATOM 1425 N N . VAL A 1 185 ? 5.182 -18.710 -8.094 1.00 47.84 185 VAL A N 1
ATOM 1426 C CA . VAL A 1 185 ? 5.105 -19.448 -9.366 1.00 47.84 185 VAL A CA 1
ATOM 1427 C C . VAL A 1 185 ? 5.703 -20.855 -9.242 1.00 47.84 185 VAL A C 1
ATOM 1429 O O . VAL A 1 185 ? 5.121 -21.810 -9.754 1.00 47.84 185 VAL A O 1
ATOM 1432 N N . ARG A 1 186 ? 6.813 -21.038 -8.505 1.00 47.81 186 ARG A N 1
ATOM 1433 C CA . ARG A 1 186 ? 7.346 -22.384 -8.203 1.00 47.81 186 ARG A CA 1
ATOM 1434 C C . ARG A 1 186 ? 6.363 -23.231 -7.396 1.00 47.81 186 ARG A C 1
ATOM 1436 O O . ARG A 1 186 ? 6.192 -24.407 -7.699 1.00 47.81 186 ARG A O 1
ATOM 1443 N N . ARG A 1 187 ? 5.709 -22.642 -6.390 1.00 39.53 187 ARG A N 1
ATOM 1444 C CA . ARG A 1 187 ? 4.731 -23.341 -5.546 1.00 39.53 187 ARG A CA 1
ATOM 1445 C C . ARG A 1 187 ? 3.461 -23.694 -6.324 1.00 39.53 187 ARG A C 1
ATOM 1447 O O . ARG A 1 187 ? 2.989 -24.816 -6.202 1.00 39.53 187 ARG A O 1
ATOM 1454 N N . ALA A 1 188 ? 2.962 -22.788 -7.165 1.00 41.75 188 ALA A N 1
ATOM 1455 C CA . ALA A 1 188 ? 1.819 -23.046 -8.041 1.00 41.75 188 ALA A CA 1
ATOM 1456 C C . ALA A 1 188 ? 2.113 -24.155 -9.070 1.00 41.75 188 ALA A C 1
ATOM 1458 O O . ALA A 1 188 ? 1.277 -25.025 -9.281 1.00 41.75 188 ALA A O 1
ATOM 1459 N N . ARG A 1 189 ? 3.322 -24.192 -9.652 1.00 44.78 189 ARG A N 1
ATOM 1460 C CA . ARG A 1 189 ? 3.730 -25.251 -10.597 1.00 44.78 189 ARG A CA 1
ATOM 1461 C C . ARG A 1 189 ? 3.948 -26.610 -9.933 1.00 44.78 189 ARG A C 1
ATOM 1463 O O . ARG A 1 189 ? 3.564 -27.614 -10.519 1.00 44.78 189 ARG A O 1
ATOM 1470 N N . TYR A 1 190 ? 4.508 -26.640 -8.720 1.00 44.53 190 TYR A N 1
ATOM 1471 C CA . TYR A 1 190 ? 4.638 -27.868 -7.925 1.00 44.53 190 TYR A CA 1
ATOM 1472 C C . TYR A 1 190 ? 3.266 -28.470 -7.593 1.00 44.53 190 TYR A C 1
ATOM 1474 O O . TYR A 1 190 ? 3.061 -29.665 -7.767 1.00 44.53 190 TYR A O 1
ATOM 1482 N N . LEU A 1 191 ? 2.305 -27.631 -7.191 1.00 48.94 191 LEU A N 1
ATOM 1483 C CA . LEU A 1 191 ? 0.925 -28.056 -6.932 1.00 48.94 191 LEU A CA 1
ATOM 1484 C C . LEU A 1 191 ? 0.173 -28.469 -8.211 1.00 48.94 191 LEU A C 1
ATOM 1486 O O . LEU A 1 191 ? -0.772 -29.244 -8.127 1.00 48.94 191 LEU A O 1
ATOM 1490 N N . ALA A 1 192 ? 0.604 -27.987 -9.380 1.00 45.97 192 ALA A N 1
ATOM 1491 C CA . ALA A 1 192 ? 0.025 -28.305 -10.687 1.00 45.97 192 ALA A CA 1
ATOM 1492 C C . ALA A 1 192 ? 0.765 -29.420 -11.461 1.00 45.97 192 ALA A C 1
ATOM 1494 O O . ALA A 1 192 ? 0.439 -29.667 -12.618 1.00 45.97 192 ALA A O 1
ATOM 1495 N N . GLY A 1 193 ? 1.777 -30.073 -10.872 1.00 40.03 193 GLY A N 1
ATOM 1496 C CA . GLY A 1 193 ? 2.508 -31.180 -11.510 1.00 40.03 193 GLY A CA 1
ATOM 1497 C C . GLY A 1 193 ? 3.348 -30.796 -12.740 1.00 40.03 193 GLY A C 1
ATOM 1498 O O . GLY A 1 193 ? 3.716 -31.666 -13.526 1.00 40.03 193 GLY A O 1
ATOM 1499 N N . LEU A 1 194 ? 3.659 -29.510 -12.931 1.00 41.88 194 LEU A N 1
ATOM 1500 C CA . LEU A 1 194 ? 4.405 -29.029 -14.098 1.00 41.88 194 LEU A CA 1
ATOM 1501 C C . LEU A 1 194 ? 5.926 -29.108 -13.862 1.00 41.88 194 LEU A C 1
ATOM 1503 O O . LEU A 1 194 ? 6.394 -28.683 -12.801 1.00 41.88 194 LEU A O 1
ATOM 1507 N N . PRO A 1 195 ? 6.725 -29.574 -14.845 1.00 43.03 195 PRO A N 1
ATOM 1508 C CA . PRO A 1 195 ? 8.170 -29.700 -14.686 1.00 43.03 195 PRO A CA 1
ATOM 1509 C C . PRO A 1 195 ? 8.848 -28.338 -14.473 1.00 43.03 195 PRO A C 1
ATOM 1511 O O . PRO A 1 195 ? 8.453 -27.310 -15.038 1.00 43.03 195 PRO A O 1
ATOM 1514 N N . ALA A 1 196 ? 9.882 -28.335 -13.629 1.00 46.44 196 ALA A N 1
ATOM 1515 C CA . ALA A 1 196 ? 10.748 -27.182 -13.418 1.00 46.44 196 ALA A CA 1
ATOM 1516 C C . ALA A 1 196 ? 11.587 -26.921 -14.679 1.00 46.44 196 ALA A C 1
ATOM 1518 O O . ALA A 1 196 ? 12.013 -27.866 -15.338 1.00 46.44 196 ALA A O 1
ATOM 1519 N N . TYR A 1 197 ? 11.842 -25.650 -15.002 1.00 41.50 197 TYR A N 1
ATOM 1520 C CA . TYR A 1 197 ? 12.739 -25.292 -16.104 1.00 41.50 197 TYR A CA 1
ATOM 1521 C C . TYR A 1 197 ? 14.107 -25.961 -15.902 1.00 41.50 197 TYR A C 1
ATOM 1523 O O . TYR A 1 197 ? 14.803 -25.674 -14.925 1.00 41.50 197 TYR A O 1
ATOM 1531 N N . GLY A 1 198 ? 14.455 -26.870 -16.814 1.00 38.16 198 GLY A N 1
ATOM 1532 C CA . GLY A 1 198 ? 15.755 -27.520 -16.880 1.00 38.16 198 GLY A CA 1
ATOM 1533 C C . GLY A 1 198 ? 16.804 -26.546 -17.403 1.00 38.16 198 GLY A C 1
ATOM 1534 O O . GLY A 1 198 ? 16.641 -25.969 -18.476 1.00 38.16 198 GLY A O 1
ATOM 1535 N N . GLY A 1 199 ? 17.875 -26.364 -16.632 1.00 33.12 199 GLY A N 1
ATOM 1536 C CA . GLY A 1 199 ? 19.128 -25.826 -17.148 1.00 33.12 199 GLY A CA 1
ATOM 1537 C C . GLY A 1 199 ? 19.789 -26.864 -18.052 1.00 33.12 199 GLY A C 1
ATOM 1538 O O . GLY A 1 199 ? 19.729 -28.062 -17.771 1.00 33.12 199 GLY A O 1
ATOM 1539 N N . ALA A 1 200 ? 20.381 -26.391 -19.146 1.00 33.25 200 ALA A N 1
ATOM 1540 C CA . ALA A 1 200 ? 21.142 -27.194 -20.091 1.00 33.25 200 ALA A CA 1
ATOM 1541 C C . ALA A 1 200 ? 22.164 -28.095 -19.372 1.00 33.25 200 ALA A C 1
ATOM 1543 O O . ALA A 1 200 ? 22.829 -27.682 -18.420 1.00 33.25 200 ALA A O 1
ATOM 1544 N N . GLY A 1 201 ? 22.231 -29.349 -19.818 1.00 29.72 201 GLY A N 1
ATOM 1545 C CA . GLY A 1 201 ? 22.976 -30.424 -19.182 1.00 29.72 201 GLY A CA 1
ATOM 1546 C C . GLY A 1 201 ? 24.479 -30.166 -19.104 1.00 29.72 201 GLY A C 1
ATOM 1547 O O . GLY A 1 201 ? 25.150 -29.983 -20.115 1.00 29.72 201 GLY A O 1
ATOM 1548 N N . ALA A 1 202 ? 25.016 -30.263 -17.890 1.00 32.09 202 ALA A N 1
ATOM 1549 C CA . ALA A 1 202 ? 26.410 -30.614 -17.676 1.00 32.09 202 ALA A CA 1
ATOM 1550 C C . ALA A 1 202 ? 26.562 -32.119 -17.951 1.00 32.09 202 ALA A C 1
ATOM 1552 O O . ALA A 1 202 ? 26.236 -32.958 -17.106 1.00 32.09 202 ALA A O 1
ATOM 1553 N N . GLY A 1 203 ? 27.009 -32.461 -19.160 1.00 28.77 203 GLY A N 1
ATOM 1554 C CA . GLY A 1 203 ? 27.449 -33.809 -19.498 1.00 28.77 203 GLY A CA 1
ATOM 1555 C C . GLY A 1 203 ? 28.711 -34.151 -18.710 1.00 28.77 203 GLY A C 1
ATOM 1556 O O . GLY A 1 203 ? 29.747 -33.511 -18.867 1.00 28.77 203 GLY A O 1
ATOM 1557 N N . ARG A 1 204 ? 28.608 -35.150 -17.832 1.00 31.00 204 ARG A N 1
ATOM 1558 C CA . ARG A 1 204 ? 29.746 -35.780 -17.161 1.00 31.00 204 ARG A CA 1
ATOM 1559 C C . ARG A 1 204 ? 30.519 -36.600 -18.196 1.00 31.00 204 ARG A C 1
ATOM 1561 O O . ARG A 1 204 ? 29.956 -37.549 -18.728 1.00 31.00 204 ARG A O 1
ATOM 1568 N N . HIS A 1 205 ? 31.794 -36.293 -18.416 1.00 29.12 205 HIS A N 1
ATOM 1569 C CA . HIS A 1 205 ? 32.750 -37.266 -18.942 1.00 29.12 205 HIS A CA 1
ATOM 1570 C C . HIS A 1 205 ? 33.767 -37.597 -17.852 1.00 29.12 205 HIS A C 1
ATOM 1572 O O . HIS A 1 205 ? 34.504 -36.744 -17.363 1.00 29.12 205 HIS A O 1
ATOM 1578 N N . SER A 1 206 ? 33.715 -38.852 -17.428 1.00 29.25 206 SER A N 1
ATOM 1579 C CA . SER A 1 206 ? 34.643 -39.525 -16.531 1.00 29.25 206 SER A CA 1
ATOM 1580 C C . SER A 1 206 ? 35.859 -40.041 -17.300 1.00 29.25 206 SER A C 1
ATOM 1582 O O . SER A 1 206 ? 35.667 -40.717 -18.303 1.00 29.25 206 SER A O 1
ATOM 1584 N N . GLY A 1 207 ? 37.055 -39.799 -16.750 1.00 25.97 207 GLY A N 1
ATOM 1585 C CA . GLY A 1 207 ? 38.238 -40.664 -16.848 1.00 25.97 207 GLY A CA 1
ATOM 1586 C C . GLY A 1 207 ? 38.989 -40.702 -18.180 1.00 25.97 207 GLY A C 1
ATOM 1587 O O . GLY A 1 207 ? 38.527 -41.327 -19.118 1.00 25.97 207 GLY A O 1
ATOM 1588 N N . GLU A 1 208 ? 40.193 -40.128 -18.220 1.00 27.77 208 GLU A N 1
ATOM 1589 C CA . GLU A 1 208 ? 41.444 -40.897 -18.351 1.00 27.77 208 GLU A CA 1
ATOM 1590 C C . GLU A 1 208 ? 42.666 -39.966 -18.285 1.00 27.77 208 GLU A C 1
ATOM 1592 O O . GLU A 1 208 ? 42.717 -38.879 -18.856 1.00 27.77 208 GLU A O 1
ATOM 1597 N N . THR A 1 209 ? 43.638 -40.397 -17.491 1.00 30.19 209 THR A N 1
ATOM 1598 C CA . THR A 1 209 ? 44.954 -39.805 -17.260 1.00 30.19 209 THR A CA 1
ATOM 1599 C C . THR A 1 209 ? 45.913 -40.119 -18.407 1.00 30.19 209 THR A C 1
ATOM 1601 O O . THR A 1 209 ? 46.144 -41.296 -18.665 1.00 30.19 209 THR A O 1
ATOM 1604 N N . SER A 1 210 ? 46.600 -39.118 -18.971 1.00 27.97 210 SER A N 1
ATOM 1605 C CA . SER A 1 210 ? 47.938 -39.323 -19.553 1.00 27.97 210 SER A CA 1
ATOM 1606 C C . SER A 1 210 ? 48.730 -38.015 -19.735 1.00 27.97 210 SER A C 1
ATOM 1608 O O . SER A 1 210 ? 48.339 -37.148 -20.507 1.00 27.97 210 SER A O 1
ATOM 1610 N N . ALA A 1 211 ? 49.851 -37.939 -19.011 1.00 28.77 211 ALA A N 1
ATOM 1611 C CA . ALA A 1 211 ? 51.160 -37.368 -19.364 1.00 28.77 211 ALA A CA 1
ATOM 1612 C C . ALA A 1 211 ? 51.293 -35.974 -20.040 1.00 28.77 211 ALA A C 1
ATOM 1614 O O . ALA A 1 211 ? 51.013 -35.782 -21.217 1.00 28.77 211 ALA A O 1
ATOM 1615 N N . LEU A 1 212 ? 51.918 -35.054 -19.291 1.00 28.16 212 LEU A N 1
ATOM 1616 C CA . LEU A 1 212 ? 52.811 -33.972 -19.763 1.00 28.16 212 LEU A CA 1
ATOM 1617 C C . LEU A 1 212 ? 54.062 -34.572 -20.465 1.00 28.16 212 LEU A C 1
ATOM 1619 O O . LEU A 1 212 ? 54.428 -35.690 -20.089 1.00 28.16 212 LEU A O 1
ATOM 1623 N N . PRO A 1 213 ? 54.766 -33.881 -21.404 1.00 36.03 213 PRO A N 1
ATOM 1624 C CA . PRO A 1 213 ? 55.596 -32.711 -21.045 1.00 36.03 213 PRO A CA 1
ATOM 1625 C C . PRO A 1 213 ? 55.849 -31.612 -22.112 1.00 36.03 213 PRO A C 1
ATOM 1627 O O . PRO A 1 213 ? 56.000 -31.881 -23.296 1.00 36.03 213 PRO A O 1
ATOM 1630 N N . GLY A 1 214 ? 56.111 -30.389 -21.623 1.00 25.52 214 GLY A N 1
ATOM 1631 C CA . GLY A 1 214 ? 57.315 -29.634 -22.018 1.00 25.52 214 GLY A CA 1
ATOM 1632 C C . GLY A 1 214 ? 57.169 -28.340 -22.842 1.00 25.52 214 GLY A C 1
ATOM 1633 O O . GLY A 1 214 ? 56.537 -28.319 -23.889 1.00 25.52 214 GLY A O 1
ATOM 1634 N N . SER A 1 215 ? 57.934 -27.322 -22.407 1.00 29.53 215 SER A N 1
ATOM 1635 C CA . SER A 1 215 ? 58.295 -26.029 -23.045 1.00 29.53 215 SER A CA 1
ATOM 1636 C C . SER A 1 215 ? 57.206 -24.941 -23.096 1.00 29.53 215 SER A C 1
ATOM 1638 O O . SER A 1 215 ? 56.077 -25.213 -23.460 1.00 29.53 215 SER A O 1
ATOM 1640 N N . GLY A 1 216 ? 57.433 -23.670 -22.752 1.00 26.17 216 GLY A N 1
ATOM 1641 C CA . GLY A 1 216 ? 58.611 -22.913 -22.321 1.00 26.17 216 GLY A CA 1
ATOM 1642 C C . GLY A 1 216 ? 58.268 -21.405 -22.322 1.00 26.17 216 GLY A C 1
ATOM 1643 O O . GLY A 1 216 ? 57.350 -21.002 -23.025 1.00 26.17 216 GLY A O 1
ATOM 1644 N N . ALA A 1 217 ? 59.034 -20.610 -21.560 1.00 31.23 217 ALA A N 1
ATOM 1645 C CA . ALA A 1 217 ? 59.115 -19.131 -21.537 1.00 31.23 217 ALA A CA 1
ATOM 1646 C C . ALA A 1 217 ? 57.863 -18.351 -21.049 1.00 31.23 217 ALA A C 1
ATOM 1648 O O . ALA A 1 217 ? 56.803 -18.399 -21.650 1.00 31.23 217 ALA A O 1
ATOM 1649 N N . ALA A 1 218 ? 57.856 -17.697 -19.881 1.00 30.70 218 ALA A N 1
ATOM 1650 C CA . ALA A 1 218 ? 58.630 -16.519 -19.454 1.00 30.70 218 ALA A CA 1
ATOM 1651 C C . ALA A 1 218 ? 58.302 -15.217 -20.221 1.00 30.70 218 ALA A C 1
ATOM 1653 O O . ALA A 1 218 ? 58.721 -15.053 -21.360 1.00 30.70 218 ALA A O 1
ATOM 1654 N N . GLY A 1 219 ? 57.698 -14.246 -19.517 1.00 26.86 219 GLY A N 1
ATOM 1655 C CA . GLY A 1 219 ? 58.082 -12.833 -19.644 1.00 26.86 219 GLY A CA 1
ATOM 1656 C C . GLY A 1 219 ? 57.014 -11.798 -20.037 1.00 26.86 219 GLY A C 1
ATOM 1657 O O . GLY A 1 219 ? 56.363 -11.929 -21.062 1.00 26.86 219 GLY A O 1
ATOM 1658 N N . LEU A 1 220 ? 57.025 -10.702 -19.259 1.00 30.67 220 LEU A N 1
ATOM 1659 C CA . LEU A 1 220 ? 56.625 -9.307 -19.554 1.00 30.67 220 LEU A CA 1
ATOM 1660 C C . LEU A 1 220 ? 55.124 -8.942 -19.505 1.00 30.67 220 LEU A C 1
ATOM 1662 O O . LEU A 1 220 ? 54.306 -9.524 -20.197 1.00 30.67 220 LEU A O 1
ATOM 1666 N N . LEU A 1 221 ? 54.669 -8.087 -18.573 1.00 31.28 221 LEU A N 1
ATOM 1667 C CA . LEU A 1 221 ? 54.910 -6.638 -18.331 1.00 31.28 221 LEU A CA 1
ATOM 1668 C C . LEU A 1 221 ? 53.975 -5.714 -19.142 1.00 31.28 221 LEU A C 1
ATOM 1670 O O . LEU A 1 221 ? 54.142 -5.553 -20.339 1.00 31.28 221 LEU A O 1
ATOM 1674 N N . GLN A 1 222 ? 53.079 -5.054 -18.393 1.00 28.91 222 GLN A N 1
ATOM 1675 C CA . GLN A 1 222 ? 52.806 -3.604 -18.347 1.00 28.91 222 GLN A CA 1
ATOM 1676 C C . GLN A 1 222 ? 52.536 -2.774 -19.628 1.00 28.91 222 GLN A C 1
ATOM 1678 O O . GLN A 1 222 ? 53.358 -2.719 -20.535 1.00 28.91 222 GLN A O 1
ATOM 1683 N N . ARG A 1 223 ? 51.516 -1.897 -19.478 1.00 31.39 223 ARG A N 1
ATOM 1684 C CA . ARG A 1 223 ? 51.066 -0.739 -20.301 1.00 31.39 223 ARG A CA 1
ATOM 1685 C C . ARG A 1 223 ? 50.097 -1.146 -21.423 1.00 31.39 223 ARG A C 1
ATOM 1687 O O . ARG A 1 223 ? 50.393 -2.071 -22.161 1.00 31.39 223 ARG A O 1
ATOM 1694 N N . TYR A 1 224 ? 48.923 -0.542 -21.603 1.00 40.34 224 TYR A N 1
ATOM 1695 C CA . TYR A 1 224 ? 48.426 0.811 -21.305 1.00 40.34 224 TYR A CA 1
ATOM 1696 C C . TYR A 1 224 ? 47.097 0.809 -20.544 1.00 40.34 224 TYR A C 1
ATOM 1698 O O . TYR A 1 224 ? 46.346 -0.180 -20.682 1.00 40.34 224 TYR A O 1
#

Organism: Escherichia coli (NCBI:txid562)

Radius of gyration: 27.96 Å; chains: 1; bounding box: 87×59×67 Å

pLDDT: mean 77.62, std 25.55, range [25.52, 98.75]

Foldseek 3Di:
DFDDDVNDGDHDDDVVVVVVVLVVLVVVLVVLVVVLVLVPLADLPQLPQQNGDPDPDDQQVVSVVVPGPGYDDGSNCSNLDDVSLLSVLVSVLSNLVSLLVVLVVVQVCLDPVNVNDDDDCVQFDDDPVCPSDTHNVNSVVSNVCS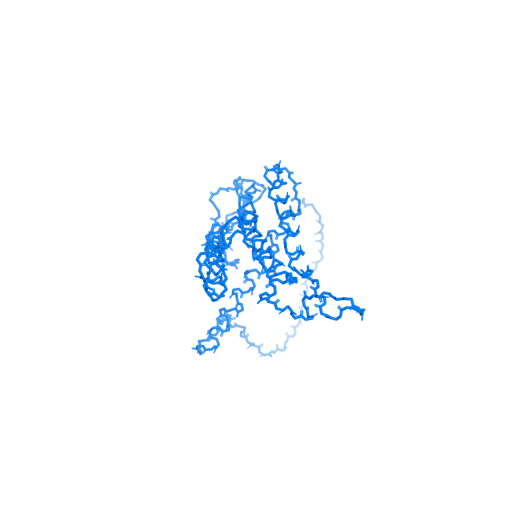VVSVVLNVCVVVPSDDDVVSVVVSVVVSVVVVVVVVVVVVVVCVVVVHDDDDDDDPDDDDDDDDDDDDDDDDDDDDDD

Sequence (224 aa):
MPGYTHLQRAQPVTFAHWCLAYVEMLARDESRLQDALKRLDVSPLGCGALAGTAYEIDREQLAGWLGFASATRNSLDSVSDRDHVLELLSAAAIGMVHLSRFAEDLIFFNTGEAGFVELSDRVTSGSSLMPQKKNPDALELIRGKCGRVFKKIHGAGGVNRHDDDAERFAAGLQQRYAGRQRRSVRRARYLAGLPAYGGAGAGRHSGETSALPGSGAAGLLQRY

Secondary structure (DSSP, 8-state):
-EEEETTEEEEE--HHHHHHHHHHHHHHHHHHHHHHHHHS-EE-TT-TTTT--SS---HHHHHHHHT-SEE-S-HHHHHH--HHHHHHHHHHHHHHHHHHHHHHHHHHHTSTTT------TTS-EEETTEEEEEE-HHHHHHHHHHHHHHHHHHHHHH-SS--HHHHHHHHHHHHHHHHHHHHHHHHHHHHTTPPP-PPPP-----------------------

InterPro domains:
  IPR000362 Fumarate lyase family [PR00149] (82-109)
  IPR000362 Fumarate lyase family [PR00149] (126-142)
  IPR008948 L-Aspartase-like [SSF48557] (1-153)
  IPR009049 Argininosuccinate lyase [PTHR43814] (1-153)
  IPR020557 Fumarate lyase, conserved site [PS00163] (126-135)
  IPR022761 Fumarate lyase, N-terminal [PF00206] (1-150)